Protein AF-A0A0X8JU24-F1 (afdb_monomer_lite)

Structure (mmCIF, N/CA/C/O backbone):
data_AF-A0A0X8JU24-F1
#
_entry.id   AF-A0A0X8JU24-F1
#
loop_
_atom_site.group_PDB
_atom_site.id
_atom_site.type_symbol
_atom_site.label_atom_id
_atom_site.label_alt_id
_atom_site.label_comp_id
_atom_site.label_asym_id
_atom_site.label_entity_id
_atom_site.label_seq_id
_atom_site.pdbx_PDB_ins_code
_atom_site.Cartn_x
_atom_site.Cartn_y
_atom_site.Cartn_z
_atom_site.occupancy
_atom_site.B_iso_or_equiv
_atom_site.auth_seq_id
_atom_site.auth_comp_id
_atom_site.auth_asym_id
_atom_site.auth_atom_id
_atom_site.pdbx_PDB_model_num
ATOM 1 N N . MET A 1 1 ? -9.002 7.534 8.864 1.00 83.44 1 MET A N 1
ATOM 2 C CA . MET A 1 1 ? -7.880 6.566 8.966 1.00 83.44 1 MET A CA 1
ATOM 3 C C . MET A 1 1 ? -6.559 7.128 8.459 1.00 83.44 1 MET A C 1
ATOM 5 O O . MET A 1 1 ? -5.600 7.058 9.207 1.00 83.44 1 MET A O 1
ATOM 9 N N . PHE A 1 2 ? -6.453 7.622 7.217 1.00 87.06 2 PHE A N 1
ATOM 10 C CA . PHE A 1 2 ? -5.163 8.117 6.699 1.00 87.06 2 PHE A CA 1
ATOM 11 C C . PHE A 1 2 ? -4.600 9.229 7.591 1.00 87.06 2 PHE A C 1
ATOM 13 O O . PHE A 1 2 ? -3.431 9.163 7.947 1.00 87.06 2 PHE A O 1
ATOM 20 N N . ASP A 1 3 ? -5.455 10.146 8.054 1.00 86.06 3 ASP A N 1
ATOM 21 C CA . ASP A 1 3 ? -5.073 11.159 9.044 1.00 86.06 3 ASP A CA 1
ATOM 22 C C . ASP A 1 3 ? -4.687 10.542 10.390 1.00 86.06 3 ASP A C 1
ATOM 24 O O . ASP A 1 3 ? -3.698 10.946 10.976 1.00 86.06 3 ASP A O 1
ATOM 28 N N . PHE A 1 4 ? -5.399 9.515 10.869 1.00 84.50 4 PHE A N 1
ATOM 29 C CA . PHE A 1 4 ? -5.032 8.812 12.105 1.00 84.50 4 PHE A CA 1
ATOM 30 C C . PHE A 1 4 ? -3.637 8.193 12.010 1.00 84.50 4 PHE A C 1
ATOM 32 O O . PHE A 1 4 ? -2.816 8.415 12.891 1.00 84.50 4 PHE A O 1
ATOM 39 N N . ILE A 1 5 ? -3.343 7.472 10.925 1.00 83.19 5 ILE A N 1
ATOM 40 C CA . ILE A 1 5 ? -2.007 6.920 10.680 1.00 83.19 5 ILE A CA 1
ATOM 41 C C . ILE A 1 5 ? -0.995 8.068 10.619 1.00 83.19 5 ILE A C 1
ATOM 43 O O . ILE A 1 5 ? 0.000 8.029 11.329 1.00 83.19 5 ILE A O 1
ATOM 47 N N . ASN A 1 6 ? -1.276 9.113 9.834 1.00 82.62 6 ASN A N 1
ATOM 48 C CA . ASN A 1 6 ? -0.361 10.237 9.652 1.00 82.62 6 ASN A CA 1
ATOM 49 C C . ASN A 1 6 ? -0.160 11.094 10.906 1.00 82.62 6 ASN A C 1
ATOM 51 O O . ASN A 1 6 ? 0.848 11.768 11.003 1.00 82.62 6 ASN A O 1
ATOM 55 N N . ASN A 1 7 ? -1.098 11.100 11.848 1.00 82.19 7 ASN A N 1
ATOM 56 C CA . ASN A 1 7 ? -0.979 11.838 13.105 1.00 82.19 7 ASN A CA 1
ATOM 57 C C . ASN A 1 7 ? -0.287 11.006 14.192 1.00 82.19 7 ASN A C 1
ATOM 59 O O . ASN A 1 7 ? 0.266 11.572 15.129 1.00 82.19 7 ASN A O 1
ATOM 63 N N . ASN A 1 8 ? -0.330 9.673 14.083 1.00 78.19 8 ASN A N 1
ATOM 64 C CA . ASN A 1 8 ? 0.363 8.763 15.001 1.00 78.19 8 ASN A CA 1
ATOM 65 C C . ASN A 1 8 ? 1.863 8.639 14.698 1.00 78.19 8 ASN A C 1
ATOM 67 O O . ASN A 1 8 ? 2.609 8.128 15.531 1.00 78.19 8 ASN A O 1
ATOM 71 N N . PHE A 1 9 ? 2.310 9.110 13.535 1.00 71.56 9 PHE A N 1
ATOM 72 C CA . PHE A 1 9 ? 3.724 9.244 13.215 1.00 71.56 9 PHE A CA 1
ATOM 73 C C . PHE A 1 9 ? 4.034 10.697 12.890 1.00 71.56 9 PHE A C 1
ATOM 75 O O . PHE A 1 9 ? 3.286 11.335 12.160 1.00 71.56 9 PHE A O 1
ATOM 82 N N . ASP A 1 10 ? 5.162 11.225 13.360 1.00 64.88 10 ASP A N 1
ATOM 83 C CA . ASP A 1 10 ? 5.631 12.512 12.847 1.00 64.88 10 ASP A CA 1
ATOM 84 C C . ASP A 1 10 ? 5.804 12.406 11.319 1.00 64.88 10 ASP A C 1
ATOM 86 O O . ASP A 1 10 ? 6.216 11.349 10.828 1.00 64.88 10 ASP A O 1
ATOM 90 N N . ASN A 1 11 ? 5.578 13.503 10.572 1.00 64.38 11 ASN A N 1
ATOM 91 C CA . ASN A 1 11 ? 5.681 13.614 9.091 1.00 64.38 11 ASN A CA 1
ATOM 92 C C . ASN A 1 11 ? 6.997 13.066 8.473 1.00 64.38 11 ASN A C 1
ATOM 94 O O . ASN A 1 11 ? 7.191 13.061 7.261 1.00 64.38 11 ASN A O 1
ATOM 98 N N . SER A 1 12 ? 7.931 12.640 9.317 1.00 67.75 12 SER A N 1
ATOM 99 C CA . SER A 1 12 ? 9.113 11.841 9.017 1.00 67.75 12 SER A CA 1
ATOM 100 C C . SER A 1 12 ? 8.788 10.463 8.398 1.00 67.75 12 SER A C 1
ATOM 102 O O . SER A 1 12 ? 9.488 10.006 7.495 1.00 67.75 12 SER A O 1
ATOM 104 N N . PHE A 1 13 ? 7.705 9.805 8.831 1.00 74.31 13 PHE A N 1
ATOM 105 C CA . PHE A 1 13 ? 7.367 8.438 8.414 1.00 74.31 13 PHE A CA 1
ATOM 106 C C . PHE A 1 13 ? 6.370 8.383 7.258 1.00 74.31 13 PHE A C 1
ATOM 108 O O . PHE A 1 13 ? 6.486 7.523 6.378 1.00 74.31 13 PHE A O 1
ATOM 115 N N . SER A 1 14 ? 5.381 9.275 7.273 1.00 83.00 14 SER A N 1
ATOM 116 C CA . SER A 1 14 ? 4.261 9.247 6.344 1.00 83.00 14 SER A CA 1
ATOM 117 C C . SER A 1 14 ? 3.906 10.622 5.797 1.00 83.00 14 SER A C 1
ATOM 119 O O . SER A 1 14 ? 4.138 11.641 6.441 1.00 83.00 14 SER A O 1
ATOM 121 N N . GLU A 1 15 ? 3.324 10.634 4.602 1.00 88.19 15 GLU A N 1
ATOM 122 C CA . GLU A 1 15 ? 2.888 11.849 3.920 1.00 88.19 15 GLU A CA 1
ATOM 123 C C . GLU A 1 15 ? 1.604 11.581 3.123 1.00 88.19 15 GLU A C 1
ATOM 125 O O . GLU A 1 15 ? 1.569 10.693 2.262 1.00 88.19 15 GLU A O 1
ATOM 130 N N . ILE A 1 16 ? 0.544 12.354 3.386 1.00 89.06 16 ILE A N 1
ATOM 131 C CA . ILE A 1 16 ? -0.688 12.323 2.584 1.00 89.06 16 ILE A CA 1
ATOM 132 C C . ILE A 1 16 ? -0.446 13.079 1.280 1.00 89.06 16 ILE A C 1
ATOM 134 O O . ILE A 1 16 ? -0.212 14.287 1.272 1.00 89.06 16 ILE A O 1
ATOM 138 N N . ILE A 1 17 ? -0.569 12.373 0.161 1.00 91.75 17 ILE A N 1
ATOM 139 C CA . ILE A 1 17 ? -0.368 12.947 -1.164 1.00 91.75 17 ILE A CA 1
ATOM 140 C C . ILE A 1 17 ? -1.696 13.484 -1.693 1.00 91.75 17 ILE A C 1
ATOM 142 O O . ILE A 1 17 ? -2.658 12.733 -1.856 1.00 91.75 17 ILE A O 1
ATOM 146 N N . LYS A 1 18 ? -1.722 14.782 -2.012 1.00 87.25 18 LYS A N 1
ATOM 147 C CA . LYS A 1 18 ? -2.926 15.473 -2.503 1.00 87.25 18 LYS A CA 1
ATOM 148 C C . LYS A 1 18 ? -2.992 15.612 -4.022 1.00 87.25 18 LYS A C 1
ATOM 150 O O . LYS A 1 18 ? -4.075 15.519 -4.584 1.00 87.25 18 LYS A O 1
ATOM 155 N N . GLU A 1 19 ? -1.853 15.817 -4.680 1.00 80.94 19 GLU A N 1
ATOM 156 C CA . GLU A 1 19 ? -1.826 16.162 -6.109 1.00 80.94 19 GLU A CA 1
ATOM 157 C C . GLU A 1 19 ? -0.733 15.401 -6.864 1.00 80.94 19 GLU A C 1
ATOM 159 O O . GLU A 1 19 ? -1.028 14.528 -7.678 1.00 80.94 19 GLU A O 1
ATOM 164 N N . GLU A 1 20 ? 0.541 15.686 -6.582 1.00 86.69 20 GLU A N 1
ATOM 165 C CA . GLU A 1 20 ? 1.659 15.074 -7.297 1.00 86.69 20 GLU A CA 1
ATOM 166 C C . GLU A 1 20 ? 2.491 14.157 -6.404 1.00 86.69 20 GLU A C 1
ATOM 168 O O . GLU A 1 20 ? 2.962 14.553 -5.341 1.00 86.69 20 GLU A O 1
ATOM 173 N N . LEU A 1 21 ? 2.746 12.938 -6.885 1.00 90.12 21 LEU A N 1
ATOM 174 C CA . LEU A 1 21 ? 3.642 11.988 -6.236 1.00 90.12 21 LEU A CA 1
ATOM 175 C C . LEU A 1 21 ? 4.816 11.653 -7.145 1.00 90.12 21 LEU A C 1
ATOM 177 O O . LEU A 1 21 ? 4.645 11.214 -8.285 1.00 90.12 21 LEU A O 1
ATOM 181 N N . TYR A 1 22 ? 6.017 11.788 -6.591 1.00 87.38 22 TYR A N 1
ATOM 182 C CA . TYR A 1 22 ? 7.243 11.303 -7.201 1.00 87.38 22 TYR A CA 1
ATOM 183 C C . TYR A 1 22 ? 7.968 10.328 -6.271 1.00 87.38 22 TYR A C 1
ATOM 185 O O . TYR A 1 22 ? 8.091 10.547 -5.062 1.00 87.38 22 TYR A O 1
ATOM 193 N N . LEU A 1 23 ? 8.464 9.252 -6.870 1.00 84.06 23 LEU A N 1
ATOM 194 C CA . LEU A 1 23 ? 9.330 8.259 -6.248 1.00 84.06 23 LEU A CA 1
ATOM 195 C C . LEU A 1 23 ? 10.736 8.469 -6.793 1.00 84.06 23 LEU A C 1
ATOM 197 O O . LEU A 1 23 ? 10.912 8.557 -8.009 1.00 84.06 23 LEU A O 1
ATOM 201 N N . GLU A 1 24 ? 11.726 8.560 -5.916 1.00 77.50 24 GLU A N 1
ATOM 202 C CA . GLU A 1 24 ? 13.112 8.835 -6.295 1.00 77.50 24 GLU A CA 1
ATOM 203 C C . GLU A 1 24 ? 14.046 7.773 -5.707 1.00 77.50 24 GLU A C 1
ATOM 205 O O . GLU A 1 24 ? 13.828 7.294 -4.593 1.00 77.50 24 GLU A O 1
ATOM 210 N N . GLU A 1 25 ? 15.088 7.394 -6.452 1.00 69.00 25 GLU A N 1
ATOM 211 C CA . GLU A 1 25 ? 16.185 6.581 -5.908 1.00 69.00 25 GLU A CA 1
ATOM 212 C C . GLU A 1 25 ? 17.108 7.468 -5.055 1.00 69.00 25 GLU A C 1
ATOM 214 O O . GLU A 1 25 ? 17.568 8.524 -5.507 1.00 69.00 25 GLU A O 1
ATOM 219 N N . LYS A 1 26 ? 17.465 7.026 -3.838 1.00 59.34 26 LYS A N 1
ATOM 220 C CA . LYS A 1 26 ? 18.547 7.674 -3.079 1.00 59.34 26 LYS A CA 1
ATOM 221 C C . LYS A 1 26 ? 19.878 7.440 -3.804 1.00 59.34 26 LYS A C 1
ATOM 223 O O . LYS A 1 26 ? 20.324 6.307 -3.981 1.00 59.34 26 LYS A O 1
ATOM 228 N N . LYS A 1 27 ? 20.516 8.533 -4.242 1.00 55.59 27 LYS A N 1
ATOM 229 C CA . LYS A 1 27 ? 21.770 8.518 -5.014 1.00 55.59 27 LYS A CA 1
ATOM 230 C C . LYS A 1 27 ? 22.863 7.729 -4.291 1.00 55.59 27 LYS A C 1
ATOM 232 O O . LYS A 1 27 ? 23.277 8.106 -3.199 1.00 55.59 27 LYS A O 1
ATOM 237 N N . ASN A 1 28 ? 23.434 6.733 -4.963 1.00 45.78 28 ASN A N 1
ATOM 238 C CA . ASN A 1 28 ? 24.740 6.198 -4.594 1.00 45.78 28 ASN A CA 1
ATOM 239 C C . ASN A 1 28 ? 25.801 6.927 -5.431 1.00 45.78 28 ASN A C 1
ATOM 241 O O . ASN A 1 28 ? 25.933 6.690 -6.631 1.00 45.78 28 ASN A O 1
ATOM 245 N N . THR A 1 29 ? 26.547 7.844 -4.812 1.00 47.94 29 THR A N 1
ATOM 246 C CA . THR A 1 29 ? 27.520 8.748 -5.465 1.00 47.94 29 THR A CA 1
ATOM 247 C C . THR A 1 29 ? 28.689 8.042 -6.169 1.00 47.94 29 THR A C 1
ATOM 249 O O . THR A 1 29 ? 29.490 8.701 -6.826 1.00 47.94 29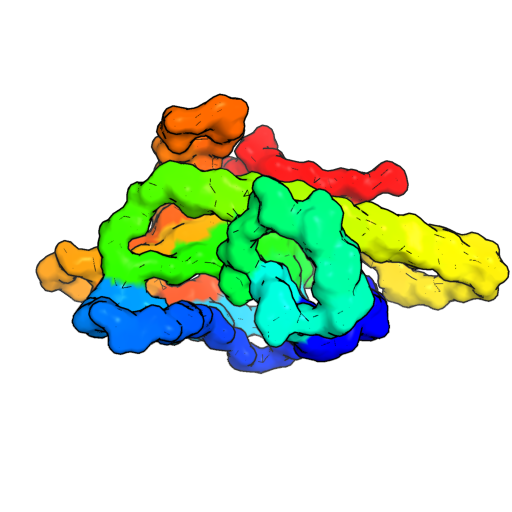 THR A O 1
ATOM 252 N N . ARG A 1 30 ? 28.803 6.710 -6.068 1.00 42.22 30 ARG A N 1
ATOM 253 C CA . ARG A 1 30 ? 29.971 5.928 -6.513 1.00 42.22 30 ARG A CA 1
ATOM 254 C C . ARG A 1 30 ? 29.835 5.204 -7.859 1.00 42.22 30 ARG A C 1
ATOM 256 O O . ARG A 1 30 ? 30.818 4.632 -8.316 1.00 42.22 30 ARG A O 1
ATOM 263 N N . THR A 1 31 ? 28.679 5.211 -8.524 1.00 46.03 31 THR A N 1
ATOM 264 C CA . THR A 1 31 ? 28.477 4.428 -9.765 1.00 46.03 31 THR A CA 1
ATOM 265 C C . THR A 1 31 ? 27.909 5.261 -10.908 1.00 46.03 31 THR A C 1
ATOM 267 O O . THR A 1 31 ? 26.980 6.038 -10.712 1.00 46.03 31 THR A O 1
ATOM 270 N N . LYS A 1 32 ? 28.459 5.081 -12.122 1.00 46.78 32 LYS A N 1
ATOM 271 C CA . LYS A 1 32 ? 28.022 5.779 -13.344 1.00 46.78 32 LYS A CA 1
ATOM 272 C C . LYS A 1 32 ? 26.506 5.610 -13.557 1.00 46.78 32 LYS A C 1
ATOM 274 O O . LYS A 1 32 ? 25.999 4.493 -13.669 1.00 46.78 32 LYS A O 1
ATOM 279 N N . ASN A 1 33 ? 25.818 6.752 -13.621 1.00 51.66 33 ASN A N 1
ATOM 280 C CA . ASN A 1 33 ? 24.369 6.939 -13.750 1.00 51.66 33 ASN A CA 1
ATOM 281 C C . ASN A 1 33 ? 23.732 6.106 -14.873 1.00 51.66 33 ASN A C 1
ATOM 283 O O . ASN A 1 33 ? 23.744 6.509 -16.034 1.00 51.66 33 ASN A O 1
ATOM 287 N N . THR A 1 34 ? 23.112 4.977 -14.529 1.00 50.72 34 THR A N 1
ATOM 288 C CA . THR A 1 34 ? 22.369 4.142 -15.496 1.00 50.72 34 THR A CA 1
ATOM 289 C C . THR A 1 34 ? 20.966 3.733 -15.015 1.00 50.72 34 THR A C 1
ATOM 291 O O . THR A 1 34 ? 20.331 2.899 -15.657 1.00 50.72 34 THR A O 1
ATOM 294 N N . GLY A 1 35 ? 20.469 4.318 -13.914 1.00 53.69 35 GLY A N 1
ATOM 295 C CA . GLY A 1 35 ? 19.199 3.960 -13.259 1.00 53.69 35 GLY A CA 1
ATOM 296 C C . GLY A 1 35 ? 18.025 4.916 -13.460 1.00 53.69 35 GLY A C 1
ATOM 297 O O . GLY A 1 35 ? 18.160 5.976 -14.069 1.00 53.69 35 GLY A O 1
ATOM 298 N N . LEU A 1 36 ? 16.860 4.494 -12.963 1.00 61.56 36 LEU A N 1
ATOM 299 C CA . LEU A 1 36 ? 15.638 5.290 -12.880 1.00 61.56 36 LEU A CA 1
ATOM 300 C C . LEU A 1 36 ? 15.762 6.278 -11.720 1.00 61.56 36 LEU A C 1
ATOM 302 O O . LEU A 1 36 ? 15.675 5.879 -10.569 1.00 61.56 36 LEU A O 1
ATOM 306 N N . HIS A 1 37 ? 15.943 7.566 -12.008 1.00 68.00 37 HIS A N 1
ATOM 307 C CA . HIS A 1 37 ? 16.125 8.571 -10.954 1.00 68.00 37 HIS A CA 1
ATOM 308 C C . HIS A 1 37 ? 14.814 9.013 -10.325 1.00 68.00 37 HIS A C 1
ATOM 310 O O . HIS A 1 37 ? 14.778 9.273 -9.128 1.00 68.00 37 HIS A O 1
ATOM 316 N N . LYS A 1 38 ? 13.759 9.156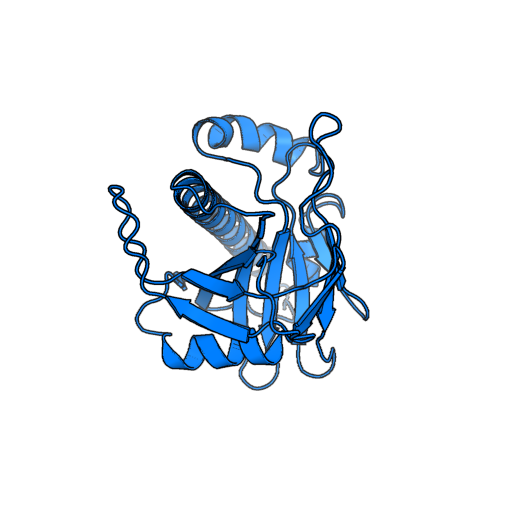 -11.135 1.00 76.00 38 LYS A N 1
ATOM 317 C CA . LYS A 1 38 ? 12.490 9.742 -10.692 1.00 76.00 38 LYS A CA 1
ATOM 318 C C . LYS A 1 38 ? 11.306 9.167 -11.458 1.00 76.00 38 LYS A C 1
ATOM 320 O O . LYS A 1 38 ? 11.244 9.269 -12.681 1.00 76.00 38 LYS A O 1
ATOM 325 N N . VAL A 1 39 ? 10.332 8.614 -10.748 1.00 78.56 39 VAL A N 1
ATOM 326 C CA . VAL A 1 39 ? 9.086 8.095 -11.322 1.00 78.56 39 VAL A CA 1
ATOM 327 C C . VAL A 1 39 ? 7.912 8.903 -10.784 1.00 78.56 39 VAL A C 1
ATOM 329 O O . VAL A 1 39 ? 7.723 8.986 -9.576 1.00 78.56 39 VAL A O 1
ATOM 332 N N . LYS A 1 40 ? 7.118 9.499 -11.674 1.00 85.88 40 LYS A N 1
ATOM 333 C CA . LYS A 1 40 ? 5.847 10.147 -11.338 1.00 85.88 40 LYS A CA 1
ATOM 334 C C . LYS A 1 40 ? 4.763 9.084 -11.176 1.00 85.88 40 LYS A C 1
ATOM 336 O O . LYS A 1 40 ? 4.596 8.228 -12.042 1.00 85.88 40 LYS A O 1
ATOM 341 N N . VAL A 1 41 ? 4.000 9.146 -10.098 1.00 87.94 41 VAL A N 1
ATOM 342 C CA . VAL A 1 41 ? 2.814 8.310 -9.902 1.00 87.94 41 VAL A CA 1
ATOM 343 C C . VAL A 1 41 ? 1.598 9.151 -10.254 1.00 87.94 41 VAL A C 1
ATOM 345 O O . VAL A 1 41 ? 1.311 10.149 -9.602 1.00 87.94 41 VAL A O 1
ATOM 348 N N . LEU A 1 42 ? 0.910 8.763 -11.320 1.00 89.19 42 LEU A N 1
ATOM 349 C CA . LEU A 1 42 ? -0.312 9.394 -11.792 1.00 89.19 42 LEU A CA 1
ATOM 350 C C . LEU A 1 42 ? -1.507 8.717 -11.120 1.00 89.19 42 LEU A C 1
ATOM 352 O O . LEU A 1 42 ? -1.701 7.504 -11.252 1.00 89.19 42 LEU A O 1
ATOM 356 N N . PHE A 1 43 ? -2.318 9.503 -10.424 1.00 92.50 43 PHE A N 1
ATOM 357 C CA . PHE A 1 43 ? -3.569 9.060 -9.823 1.00 92.50 43 PHE A CA 1
ATOM 358 C C . PHE A 1 43 ? -4.590 10.198 -9.846 1.00 92.50 43 PHE A C 1
ATOM 360 O O . PHE A 1 43 ? -4.228 11.361 -9.990 1.00 92.50 43 PHE A O 1
ATOM 367 N N . ASN A 1 44 ? -5.870 9.843 -9.748 1.00 92.75 44 ASN A N 1
ATOM 368 C CA . ASN A 1 44 ? -6.949 10.809 -9.588 1.00 92.75 44 ASN A CA 1
ATOM 369 C C . ASN A 1 44 ? -7.319 10.870 -8.090 1.00 92.75 44 ASN A C 1
ATOM 371 O O . ASN A 1 44 ? -7.750 9.832 -7.572 1.00 92.75 44 ASN A O 1
ATOM 375 N N . PRO A 1 45 ? -7.168 12.023 -7.408 1.00 92.12 45 PRO A N 1
ATOM 376 C CA . PRO A 1 45 ? -7.495 12.159 -5.986 1.00 92.12 45 PRO A CA 1
ATOM 377 C C . PRO A 1 45 ? -8.986 11.925 -5.682 1.00 92.12 45 PRO A C 1
ATOM 379 O O . PRO A 1 45 ? -9.316 11.442 -4.604 1.00 92.12 45 PRO A O 1
ATOM 382 N N . ASP A 1 46 ? -9.881 12.126 -6.655 1.00 93.69 46 ASP A N 1
ATOM 383 C CA . ASP A 1 46 ? -11.316 11.825 -6.528 1.00 93.69 46 ASP A CA 1
ATOM 384 C C . ASP A 1 46 ? -11.607 10.316 -6.531 1.00 93.69 46 ASP A C 1
ATOM 386 O O . ASP A 1 46 ? -12.697 9.871 -6.174 1.00 93.69 46 ASP A O 1
ATOM 390 N N . LYS A 1 47 ? -10.647 9.497 -6.977 1.00 94.56 47 LYS A N 1
ATOM 391 C CA . LYS A 1 47 ? -10.771 8.031 -7.029 1.00 94.56 47 LYS A CA 1
ATOM 392 C C . LYS A 1 47 ? -9.908 7.322 -5.987 1.00 94.56 47 LYS A C 1
ATOM 394 O O . LYS A 1 47 ? -10.190 6.163 -5.661 1.00 94.56 47 LYS A O 1
ATOM 399 N N . TYR A 1 48 ? -8.852 7.975 -5.507 1.00 95.31 48 TYR A N 1
ATOM 400 C CA . TYR A 1 48 ? -7.825 7.364 -4.672 1.00 95.31 48 TYR A CA 1
ATOM 401 C C . TYR A 1 48 ? -7.348 8.311 -3.577 1.00 95.31 48 TYR A C 1
ATOM 403 O O . TYR A 1 48 ? -6.968 9.441 -3.860 1.00 95.31 48 TYR A O 1
ATOM 411 N N . GLN A 1 49 ? -7.245 7.793 -2.355 1.00 94.50 49 GLN A N 1
ATOM 412 C CA . GLN A 1 49 ? -6.434 8.409 -1.306 1.00 94.50 49 GLN A CA 1
ATOM 413 C C . GLN A 1 49 ? -5.085 7.698 -1.244 1.00 94.50 49 GLN A C 1
ATOM 415 O O . GLN A 1 49 ? -5.025 6.466 -1.309 1.00 94.50 49 GLN A O 1
ATOM 420 N N . VAL A 1 50 ? -4.003 8.469 -1.133 1.00 94.69 50 VAL A N 1
ATOM 421 C CA . VAL A 1 50 ? -2.631 7.952 -1.175 1.00 94.69 50 VAL A CA 1
ATOM 422 C C . VAL A 1 50 ? -1.835 8.497 0.006 1.00 94.69 50 VAL A C 1
ATOM 424 O O . VAL A 1 50 ? -1.725 9.706 0.190 1.00 94.69 50 VAL A O 1
ATOM 427 N N . LEU A 1 51 ? -1.266 7.586 0.789 1.00 92.94 51 LEU A N 1
ATOM 428 C CA . LEU A 1 51 ? -0.345 7.856 1.880 1.00 92.94 51 LEU A CA 1
ATOM 429 C C . LEU A 1 51 ? 0.987 7.218 1.505 1.00 92.94 51 LEU A C 1
ATOM 431 O O . LEU A 1 51 ? 1.086 6.002 1.327 1.00 92.94 51 LEU A O 1
ATOM 435 N N . LYS A 1 52 ? 2.015 8.040 1.342 1.00 90.19 52 LYS A N 1
ATOM 436 C CA . LYS A 1 52 ? 3.377 7.559 1.146 1.00 90.19 52 LYS A CA 1
ATOM 437 C C . LYS A 1 52 ? 3.966 7.241 2.513 1.00 90.19 52 LYS A C 1
ATOM 439 O O . LYS A 1 52 ? 3.871 8.064 3.410 1.00 90.19 52 LYS A O 1
ATOM 444 N N . LEU A 1 53 ? 4.573 6.069 2.654 1.00 86.12 53 LEU A N 1
ATOM 445 C CA . LEU A 1 53 ? 5.291 5.632 3.849 1.00 86.12 53 LEU A CA 1
ATOM 446 C C . LEU A 1 53 ? 6.775 5.434 3.508 1.00 86.12 53 LEU A C 1
ATOM 448 O O . LEU A 1 53 ? 7.115 4.987 2.404 1.00 86.12 53 LEU A O 1
ATOM 452 N N . THR A 1 54 ? 7.665 5.720 4.458 1.00 78.19 54 THR A N 1
ATOM 453 C CA . THR A 1 54 ? 9.094 5.401 4.355 1.00 78.19 54 THR A CA 1
ATOM 454 C C . THR A 1 54 ? 9.563 4.596 5.562 1.00 78.19 54 THR A C 1
ATOM 456 O O . THR A 1 54 ? 9.369 4.982 6.708 1.00 78.19 54 THR A O 1
ATOM 459 N N . LEU A 1 55 ? 10.210 3.458 5.296 1.00 72.94 55 LEU A N 1
ATOM 460 C CA . LEU A 1 55 ? 10.852 2.625 6.322 1.00 72.94 55 LEU A CA 1
ATOM 461 C C . LEU A 1 55 ? 12.362 2.902 6.412 1.00 72.94 55 LEU A C 1
ATOM 463 O O . LEU A 1 55 ? 13.118 2.107 6.975 1.00 72.94 55 LEU A O 1
ATOM 467 N N . ASP A 1 56 ? 12.835 3.989 5.800 1.00 70.50 56 ASP A N 1
ATOM 468 C CA . ASP A 1 56 ? 14.240 4.365 5.865 1.00 70.50 56 ASP A CA 1
ATOM 469 C C . ASP A 1 56 ? 14.557 4.951 7.240 1.00 70.50 56 ASP A C 1
ATOM 471 O O . ASP A 1 56 ? 14.079 6.024 7.598 1.00 70.50 56 ASP A O 1
ATOM 475 N N . ILE A 1 57 ? 15.429 4.275 7.988 1.00 64.19 57 ILE A N 1
ATOM 476 C CA . ILE A 1 57 ? 15.850 4.693 9.327 1.00 64.19 57 ILE A CA 1
ATOM 477 C C . ILE A 1 57 ? 16.407 6.119 9.376 1.00 64.19 57 ILE A C 1
ATOM 479 O O . ILE A 1 57 ? 16.351 6.755 10.420 1.00 64.19 57 ILE A O 1
ATOM 483 N N . ASN A 1 58 ? 16.947 6.641 8.275 1.00 63.97 58 ASN A N 1
ATOM 484 C CA . ASN A 1 58 ? 17.440 8.018 8.231 1.00 63.97 58 ASN A CA 1
ATOM 485 C C . ASN A 1 58 ? 16.303 9.042 8.187 1.00 63.97 58 ASN A C 1
ATOM 487 O O . ASN A 1 58 ? 16.508 10.191 8.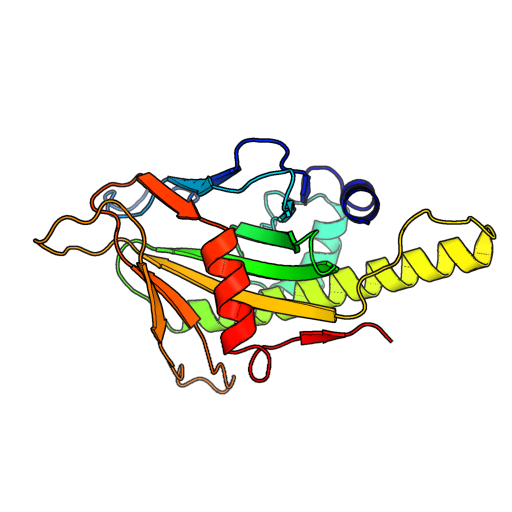565 1.00 63.97 58 ASN A O 1
ATOM 491 N N . ASN A 1 59 ? 15.130 8.618 7.725 1.00 63.28 59 ASN A N 1
ATOM 492 C CA . ASN A 1 59 ? 13.976 9.469 7.509 1.00 63.28 59 ASN A CA 1
ATOM 493 C C . ASN A 1 59 ? 12.925 9.347 8.617 1.00 63.28 59 ASN A C 1
ATOM 495 O O . ASN A 1 59 ? 12.054 10.194 8.649 1.00 63.28 59 ASN A O 1
ATOM 499 N N . VAL A 1 60 ? 12.998 8.360 9.517 1.00 65.00 60 VAL A N 1
ATOM 500 C CA . VAL A 1 60 ? 12.016 8.202 10.607 1.00 65.00 60 VAL A CA 1
ATOM 501 C C . VAL A 1 60 ? 12.446 8.868 11.921 1.00 65.00 60 VAL A C 1
ATOM 503 O O . VAL A 1 60 ? 13.635 9.133 12.143 1.00 65.00 60 VAL A O 1
ATOM 506 N N . ASP A 1 61 ? 11.485 9.137 12.804 1.00 65.50 61 ASP A N 1
ATOM 507 C CA . ASP A 1 61 ? 11.704 9.745 14.122 1.00 65.50 61 ASP A CA 1
ATOM 508 C C . ASP A 1 61 ? 12.523 8.864 15.097 1.00 65.50 61 ASP A C 1
ATOM 510 O O . ASP A 1 61 ? 12.798 7.689 14.846 1.00 65.50 61 ASP A O 1
ATOM 514 N N . GLU A 1 62 ? 12.959 9.456 16.216 1.00 65.38 62 GLU A N 1
ATOM 515 C CA . GLU A 1 62 ? 13.756 8.807 17.276 1.00 65.38 62 GLU A CA 1
ATOM 516 C C . GLU A 1 62 ? 13.038 7.626 17.953 1.00 65.38 62 GLU A C 1
ATOM 518 O O . GLU A 1 62 ? 13.684 6.640 18.305 1.00 65.38 62 GLU A O 1
ATOM 523 N N . ASN A 1 63 ? 11.717 7.682 18.122 1.00 64.81 63 ASN A N 1
ATOM 524 C CA . ASN A 1 63 ? 10.955 6.633 18.800 1.00 64.81 63 ASN A CA 1
ATOM 525 C C . ASN A 1 63 ? 10.822 5.398 17.909 1.00 64.81 63 ASN A C 1
ATOM 527 O O . ASN A 1 63 ? 11.127 4.282 18.339 1.00 64.81 63 ASN A O 1
ATOM 531 N N . LEU A 1 64 ? 10.484 5.593 16.634 1.00 66.38 64 LEU A N 1
ATOM 532 C CA . LEU A 1 64 ? 10.508 4.526 15.649 1.00 66.38 64 LEU A CA 1
ATOM 533 C C . LEU A 1 64 ? 11.944 4.017 15.458 1.00 66.38 64 LEU A C 1
ATOM 535 O O . LEU A 1 64 ? 12.165 2.808 15.482 1.00 66.38 64 LEU A O 1
ATOM 539 N N . LYS A 1 65 ? 12.955 4.900 15.418 1.00 65.62 65 LYS A N 1
ATOM 540 C CA . LYS A 1 65 ? 14.386 4.525 15.455 1.00 65.62 65 LYS A CA 1
ATOM 541 C C . LYS A 1 65 ? 14.785 3.699 16.672 1.00 65.62 65 LYS A C 1
ATOM 543 O O . LYS A 1 65 ? 15.778 2.992 16.555 1.00 65.62 65 LYS A O 1
ATOM 548 N N . ARG A 1 66 ? 14.088 3.766 17.809 1.00 65.00 66 ARG A N 1
ATOM 549 C CA . ARG A 1 66 ? 14.360 2.935 19.002 1.00 65.00 66 ARG A CA 1
ATOM 550 C C . ARG A 1 66 ? 13.702 1.561 18.925 1.00 65.00 66 ARG A C 1
ATOM 552 O O . ARG A 1 66 ? 14.279 0.592 19.413 1.00 65.00 66 ARG A O 1
ATOM 559 N N . LEU A 1 67 ? 12.558 1.456 18.251 1.00 63.91 67 LEU A N 1
ATOM 560 C CA . LEU A 1 67 ? 11.918 0.176 17.930 1.00 63.91 67 LEU A CA 1
ATOM 561 C C . LEU A 1 67 ? 12.665 -0.555 16.804 1.00 63.91 67 LEU A C 1
ATOM 563 O O . LEU A 1 67 ? 12.836 -1.774 16.842 1.00 63.91 67 LEU A O 1
ATOM 567 N N . LEU A 1 68 ? 13.184 0.196 15.829 1.00 61.97 68 LEU A N 1
ATOM 568 C CA . LEU A 1 68 ? 13.879 -0.340 14.663 1.00 61.97 68 LEU A CA 1
ATOM 569 C C . LEU A 1 68 ? 15.079 -1.245 14.996 1.00 61.97 68 LEU A C 1
ATOM 571 O O . LEU A 1 68 ? 15.254 -2.200 14.266 1.00 61.97 68 LEU A O 1
ATOM 575 N N . PRO A 1 69 ? 15.909 -1.045 16.038 1.00 57.56 69 PRO A N 1
ATOM 576 C CA . PRO A 1 69 ? 16.960 -1.967 16.465 1.00 57.56 69 PRO A CA 1
ATOM 577 C C . PRO A 1 69 ? 16.493 -3.386 16.792 1.00 57.56 69 PRO A C 1
ATOM 579 O O . PRO A 1 69 ? 17.202 -4.333 16.454 1.00 57.56 69 PRO A O 1
ATOM 582 N N . PHE A 1 70 ? 15.303 -3.548 17.377 1.00 59.12 70 PHE A N 1
ATOM 583 C CA . PHE A 1 70 ? 14.695 -4.870 17.587 1.00 59.12 70 PHE A CA 1
ATOM 584 C C . PHE A 1 70 ? 14.306 -5.522 16.258 1.00 59.12 70 PHE A C 1
ATOM 586 O O . PHE A 1 70 ? 14.331 -6.741 16.118 1.00 59.12 70 PHE A O 1
ATOM 593 N N . LEU A 1 71 ? 14.043 -4.690 15.255 1.00 56.28 71 LEU A N 1
ATOM 594 C CA . LEU A 1 71 ? 13.647 -5.086 13.915 1.00 56.28 71 LEU A CA 1
ATOM 595 C C . LEU A 1 71 ? 14.841 -5.081 12.917 1.00 56.28 71 LEU A C 1
ATOM 597 O O . LEU A 1 71 ? 14.760 -5.655 11.835 1.00 56.28 71 LEU A O 1
ATOM 601 N N . LYS A 1 72 ? 15.999 -4.494 13.277 1.00 51.62 72 LYS A N 1
ATOM 602 C CA . LYS A 1 72 ? 17.174 -4.216 12.413 1.00 51.62 72 LYS A CA 1
ATOM 603 C C . LYS A 1 72 ? 17.828 -5.481 11.883 1.00 51.62 72 LYS A C 1
ATOM 605 O O . LYS A 1 72 ? 18.463 -5.432 10.835 1.00 51.62 72 LYS A O 1
ATOM 610 N N . LYS A 1 73 ? 17.712 -6.599 12.609 1.00 51.78 73 LYS A N 1
ATOM 611 C CA . LYS A 1 73 ? 18.204 -7.902 12.136 1.00 51.78 73 LYS A CA 1
ATOM 612 C C . LYS A 1 73 ? 17.422 -8.405 10.921 1.00 51.78 73 LYS A C 1
ATOM 614 O O . LYS A 1 73 ? 17.972 -9.187 10.152 1.00 51.78 73 LYS A O 1
ATOM 619 N N . GLU A 1 74 ? 16.189 -7.936 10.726 1.00 48.91 74 GLU A N 1
ATOM 620 C CA . GLU A 1 74 ? 15.331 -8.348 9.616 1.00 48.91 74 GLU A CA 1
ATOM 621 C C . GLU A 1 74 ? 15.131 -7.249 8.565 1.00 48.91 74 GLU A C 1
ATOM 623 O O . GLU A 1 74 ? 14.909 -7.580 7.405 1.00 48.91 74 GLU A O 1
ATOM 628 N N . ILE A 1 75 ? 15.252 -5.959 8.896 1.00 51.88 75 ILE A N 1
ATOM 629 C CA . ILE A 1 75 ? 14.877 -4.877 7.971 1.00 51.88 75 ILE A CA 1
ATOM 630 C C . ILE A 1 75 ? 16.001 -4.498 7.003 1.00 51.88 75 ILE A C 1
ATOM 632 O O . ILE A 1 75 ? 17.063 -4.008 7.380 1.00 51.88 75 ILE A O 1
ATOM 636 N N . SER A 1 76 ? 15.697 -4.579 5.715 1.00 54.47 76 SER A N 1
ATOM 637 C CA . SER A 1 76 ? 16.338 -3.756 4.690 1.00 54.47 76 SER A CA 1
ATOM 638 C C . SER A 1 76 ? 15.490 -2.515 4.406 1.00 54.47 76 SER A C 1
ATOM 640 O O . SER A 1 76 ? 14.264 -2.630 4.385 1.00 54.47 76 SER A O 1
ATOM 642 N N . SER A 1 77 ? 16.114 -1.374 4.102 1.00 59.00 77 SER A N 1
ATOM 643 C CA . SER A 1 77 ? 15.383 -0.175 3.677 1.00 59.00 77 SER A CA 1
ATOM 644 C C . SER A 1 77 ? 14.460 -0.494 2.497 1.00 59.00 77 SER A C 1
ATOM 646 O O . SER A 1 77 ? 14.895 -1.078 1.494 1.00 59.00 77 SER A O 1
ATOM 648 N N . VAL A 1 78 ? 13.185 -0.139 2.645 1.00 62.41 78 VAL A N 1
ATOM 649 C CA . VAL A 1 78 ? 12.256 -0.028 1.523 1.00 62.41 78 VAL A CA 1
ATOM 650 C C . VAL A 1 78 ? 11.997 1.444 1.319 1.00 62.41 78 VAL A C 1
ATOM 652 O O . VAL A 1 78 ? 11.490 2.137 2.202 1.00 62.41 78 VAL A O 1
ATOM 655 N N . ASP A 1 79 ? 12.424 1.907 0.152 1.00 66.81 79 ASP A N 1
ATOM 656 C CA . ASP A 1 79 ? 12.558 3.329 -0.123 1.00 66.81 79 ASP A CA 1
ATOM 657 C C . ASP A 1 79 ? 11.193 3.966 -0.415 1.00 66.81 79 ASP A C 1
ATOM 659 O O . ASP A 1 79 ? 10.976 5.134 -0.097 1.00 66.81 79 ASP A O 1
ATOM 663 N N . ASN A 1 80 ? 10.255 3.199 -0.985 1.00 80.25 80 ASN A N 1
ATOM 664 C CA . ASN A 1 80 ? 8.943 3.700 -1.379 1.00 80.25 80 ASN A CA 1
ATOM 665 C C . ASN A 1 80 ? 7.842 2.681 -1.062 1.00 80.25 80 ASN A C 1
ATOM 667 O O . ASN A 1 80 ? 7.696 1.673 -1.754 1.00 80.25 80 ASN A O 1
ATOM 671 N N . VAL A 1 81 ? 7.034 2.971 -0.046 1.00 88.12 81 VAL A N 1
ATOM 672 C CA . VAL A 1 81 ? 5.798 2.238 0.238 1.00 88.12 81 VAL A CA 1
ATOM 673 C C . VAL A 1 81 ? 4.625 3.177 -0.005 1.00 88.12 81 VAL A C 1
ATOM 675 O O . VAL A 1 81 ? 4.637 4.311 0.465 1.00 88.12 81 VAL A O 1
ATOM 678 N N . LEU A 1 82 ? 3.614 2.729 -0.745 1.00 91.94 82 LEU A N 1
ATOM 679 C CA . LEU A 1 82 ? 2.370 3.478 -0.926 1.00 91.94 82 LEU A CA 1
ATOM 680 C C . LEU A 1 82 ? 1.220 2.710 -0.296 1.00 91.94 82 LEU A C 1
ATOM 682 O O . LEU A 1 82 ? 0.885 1.617 -0.753 1.00 91.94 82 LEU A O 1
ATOM 686 N N . PHE A 1 83 ? 0.600 3.311 0.711 1.00 93.38 83 PHE A N 1
ATOM 687 C CA . PHE A 1 83 ? -0.679 2.869 1.228 1.00 93.38 83 PHE A CA 1
ATOM 688 C C . PHE A 1 83 ? -1.797 3.605 0.493 1.00 93.38 83 PHE A C 1
ATOM 690 O O . PHE A 1 83 ? -1.859 4.834 0.473 1.00 93.38 83 PHE A O 1
ATOM 697 N N . VAL A 1 84 ? -2.647 2.849 -0.191 1.00 94.81 84 VAL A N 1
ATOM 698 C CA . VAL A 1 84 ? -3.613 3.383 -1.151 1.00 94.81 84 VAL A CA 1
ATOM 699 C C . VAL A 1 84 ? -4.996 2.870 -0.813 1.00 94.81 84 VAL A C 1
ATOM 701 O O . VAL A 1 84 ? -5.204 1.663 -0.743 1.00 94.81 84 VAL A O 1
ATOM 704 N N . LYS A 1 85 ? -5.957 3.783 -0.694 1.00 95.00 85 LYS A N 1
ATOM 705 C CA . LYS A 1 85 ? -7.380 3.457 -0.633 1.00 95.00 85 LYS A CA 1
ATOM 706 C C . LYS A 1 85 ? -8.021 3.785 -1.973 1.00 95.00 85 LYS A C 1
ATOM 708 O O . LYS A 1 85 ? -7.920 4.912 -2.456 1.00 95.00 85 LYS A O 1
ATOM 713 N N . ARG A 1 86 ? -8.706 2.813 -2.569 1.00 95.06 86 ARG A N 1
ATOM 714 C CA . ARG A 1 86 ? -9.550 3.021 -3.747 1.00 95.06 86 ARG A CA 1
ATOM 715 C C . ARG A 1 86 ? -10.976 3.304 -3.286 1.00 95.06 86 ARG A C 1
ATOM 717 O O . ARG A 1 86 ? -11.606 2.457 -2.666 1.00 95.06 86 ARG A O 1
ATOM 724 N N . LEU A 1 87 ? -11.482 4.495 -3.600 1.00 93.69 87 LEU A N 1
ATOM 725 C CA . LEU A 1 87 ? -12.717 5.013 -3.001 1.00 93.69 87 LEU A CA 1
ATOM 726 C C . LEU A 1 87 ? -13.983 4.294 -3.482 1.00 93.69 87 LEU A C 1
ATOM 728 O O . LEU A 1 87 ? -14.922 4.142 -2.712 1.00 93.69 87 LEU A O 1
ATOM 732 N N . LYS A 1 88 ? -14.002 3.811 -4.732 1.00 93.69 88 LYS A N 1
ATOM 733 C CA . LYS A 1 88 ? -15.200 3.189 -5.329 1.00 93.69 88 LYS A CA 1
ATOM 734 C C . LYS A 1 88 ? -15.661 1.898 -4.640 1.00 93.69 88 LYS A C 1
ATOM 736 O O . LYS A 1 88 ? -16.822 1.540 -4.767 1.00 93.69 88 LYS A O 1
ATOM 741 N N . ASP A 1 89 ? -14.742 1.160 -4.020 1.00 91.69 89 ASP A N 1
ATOM 742 C CA . ASP A 1 89 ? -14.987 -0.182 -3.475 1.00 91.69 89 ASP A CA 1
ATOM 743 C C . ASP A 1 89 ? -14.301 -0.418 -2.127 1.00 91.69 89 ASP A C 1
ATOM 745 O O . ASP A 1 89 ? -14.170 -1.561 -1.701 1.00 91.69 89 ASP A O 1
ATOM 749 N N . ASP A 1 90 ? -13.842 0.660 -1.486 1.00 90.56 90 ASP A N 1
ATOM 750 C CA . ASP A 1 90 ? -13.172 0.649 -0.182 1.00 90.56 90 ASP A CA 1
ATOM 751 C C . ASP A 1 90 ? -12.027 -0.381 -0.082 1.00 90.56 90 ASP A C 1
ATOM 753 O O . ASP A 1 90 ? -11.781 -0.969 0.967 1.00 90.56 90 ASP A O 1
ATOM 757 N N . LYS A 1 91 ? -11.310 -0.631 -1.189 1.00 92.25 91 LYS A N 1
ATOM 758 C CA . LYS A 1 91 ? -10.156 -1.542 -1.190 1.00 92.25 91 LYS A CA 1
ATOM 759 C C . LYS A 1 91 ? -8.875 -0.817 -0.796 1.00 92.25 91 LYS A C 1
ATOM 761 O O . LYS A 1 91 ? -8.576 0.263 -1.312 1.00 92.25 91 LYS A O 1
ATOM 766 N N . TYR A 1 92 ? -8.079 -1.479 0.039 1.00 93.19 92 TYR A N 1
ATOM 767 C CA . TYR A 1 92 ? -6.814 -0.971 0.558 1.00 93.19 92 TYR A CA 1
ATOM 768 C C . TYR A 1 92 ? -5.634 -1.768 0.009 1.00 93.19 92 TYR A C 1
ATOM 770 O O . TYR A 1 92 ? -5.639 -2.997 0.024 1.00 93.19 92 TYR A O 1
ATOM 778 N N . PHE A 1 93 ? -4.612 -1.069 -0.470 1.00 91.62 93 PHE A N 1
ATOM 779 C CA . PHE A 1 93 ? -3.435 -1.653 -1.105 1.00 91.62 93 PHE A CA 1
ATOM 780 C C . PHE A 1 93 ? -2.170 -1.129 -0.442 1.00 91.62 93 PHE A C 1
ATOM 782 O O . PHE A 1 93 ? -2.065 0.066 -0.168 1.00 91.62 93 PHE A O 1
ATOM 789 N N . LEU A 1 94 ? -1.190 -2.008 -0.264 1.00 90.81 94 LEU A N 1
ATOM 790 C CA . LEU A 1 94 ? 0.149 -1.669 0.185 1.00 90.81 94 LEU A CA 1
ATOM 791 C C . LEU A 1 94 ? 1.137 -2.012 -0.929 1.00 90.81 94 LEU A C 1
ATOM 793 O O . LEU A 1 94 ? 1.488 -3.173 -1.143 1.00 90.81 94 LEU A O 1
ATOM 797 N N . PHE A 1 95 ? 1.550 -1.001 -1.691 1.00 87.56 95 PHE A N 1
ATOM 798 C CA . PHE A 1 95 ? 2.511 -1.174 -2.775 1.00 87.56 95 PHE A CA 1
ATOM 799 C C . PHE A 1 95 ? 3.930 -0.965 -2.260 1.00 87.56 95 PHE A C 1
ATOM 801 O O . PHE A 1 95 ? 4.283 0.135 -1.843 1.00 87.56 95 PHE A O 1
ATOM 808 N N . HIS A 1 96 ? 4.759 -1.999 -2.358 1.00 84.31 96 HIS A N 1
ATOM 809 C CA . HIS A 1 96 ? 6.183 -1.924 -2.042 1.00 84.31 96 HIS A CA 1
ATOM 810 C C . HIS A 1 96 ? 6.939 -1.699 -3.342 1.00 84.31 96 HIS A C 1
ATOM 812 O O . HIS A 1 96 ? 7.095 -2.632 -4.130 1.00 84.31 96 HIS A O 1
ATOM 818 N N . ILE A 1 97 ? 7.344 -0.457 -3.600 1.00 81.75 97 ILE A N 1
ATOM 819 C CA . ILE A 1 97 ? 7.890 -0.041 -4.889 1.00 81.75 97 ILE A CA 1
ATOM 820 C C . ILE A 1 97 ? 9.410 0.063 -4.801 1.00 81.75 97 ILE A C 1
ATOM 822 O O . ILE A 1 97 ? 9.955 0.950 -4.149 1.00 81.75 97 ILE A O 1
ATOM 826 N N . GLU A 1 98 ? 10.101 -0.805 -5.532 1.00 78.88 98 GLU A N 1
ATOM 827 C CA . GLU A 1 98 ? 11.541 -0.692 -5.749 1.00 78.88 98 GLU A CA 1
ATOM 828 C C . GLU A 1 98 ? 11.819 -0.159 -7.158 1.00 78.88 98 GLU A C 1
ATOM 830 O O . GLU A 1 98 ? 11.291 -0.666 -8.155 1.00 78.88 98 GLU A O 1
ATOM 835 N N . LEU A 1 99 ? 12.701 0.836 -7.242 1.00 76.50 99 LEU A N 1
ATOM 836 C CA . LEU A 1 99 ? 13.282 1.316 -8.492 1.00 76.50 99 LEU A CA 1
ATOM 837 C C . LEU A 1 99 ? 14.641 0.621 -8.716 1.00 76.50 99 LEU A C 1
ATOM 839 O O . LEU A 1 99 ? 15.426 0.454 -7.778 1.00 76.50 99 LEU A O 1
ATOM 843 N N . LYS A 1 100 ? 14.899 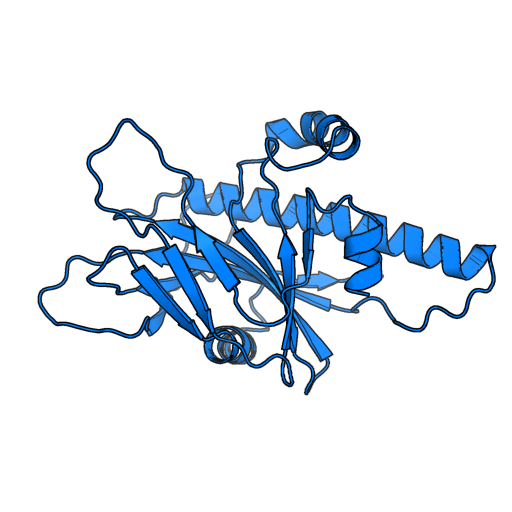0.134 -9.937 1.00 71.38 100 LYS A N 1
ATOM 844 C CA . LYS A 1 100 ? 16.168 -0.508 -10.319 1.00 71.38 100 LYS A CA 1
ATOM 845 C C . LYS A 1 100 ? 16.660 -0.094 -11.700 1.00 71.38 100 LYS A C 1
ATOM 847 O O . LYS A 1 100 ? 15.895 0.147 -12.631 1.00 71.38 100 LYS A O 1
ATOM 852 N N . SER A 1 101 ? 17.982 -0.129 -11.864 1.00 57.56 101 SER A N 1
ATOM 853 C CA . SER A 1 101 ? 18.660 0.221 -13.112 1.00 57.56 101 SER A CA 1
ATOM 854 C C . SER A 1 101 ? 18.798 -0.925 -14.119 1.00 57.56 101 SER A C 1
ATOM 856 O O . SER A 1 101 ? 18.629 -0.688 -15.307 1.00 57.56 101 SER A O 1
ATOM 858 N N . LYS A 1 102 ? 19.137 -2.159 -13.713 1.00 54.34 102 LYS A N 1
ATOM 859 C CA . LYS A 1 102 ? 19.367 -3.256 -14.687 1.00 54.34 102 LYS A CA 1
ATOM 860 C C . LYS A 1 102 ? 19.075 -4.671 -14.195 1.00 54.34 102 LYS A C 1
ATOM 862 O O . LYS A 1 102 ? 18.639 -5.489 -15.002 1.00 54.34 102 LYS A O 1
ATOM 867 N N . THR A 1 103 ? 19.291 -4.977 -12.916 1.00 54.16 103 THR A N 1
ATOM 868 C CA . THR A 1 103 ? 19.241 -6.370 -12.442 1.00 54.16 103 THR A CA 1
ATOM 869 C C . THR A 1 103 ? 18.347 -6.525 -11.223 1.00 54.16 103 THR A C 1
ATOM 871 O O . THR A 1 103 ? 18.385 -5.723 -10.293 1.00 54.16 103 THR A O 1
ATOM 874 N N . ILE A 1 104 ? 17.550 -7.588 -11.256 1.00 57.12 104 ILE A N 1
ATOM 875 C CA . ILE A 1 104 ? 16.704 -8.051 -10.162 1.00 57.12 104 ILE A CA 1
ATOM 876 C C . ILE A 1 104 ? 17.492 -9.157 -9.482 1.00 57.12 104 ILE A C 1
ATOM 878 O O . ILE A 1 104 ? 17.788 -10.161 -10.127 1.00 57.12 104 ILE A O 1
ATOM 882 N N . ASP A 1 105 ? 17.869 -8.965 -8.223 1.00 58.72 105 ASP A N 1
ATOM 883 C CA . ASP A 1 105 ? 18.525 -9.999 -7.431 1.00 58.72 105 ASP A CA 1
ATOM 884 C C . ASP A 1 105 ? 17.569 -10.571 -6.373 1.00 58.72 105 ASP A C 1
ATOM 886 O O . ASP A 1 105 ? 16.540 -9.981 -6.036 1.00 58.72 105 ASP A O 1
ATOM 890 N N . ASN A 1 106 ? 17.916 -11.735 -5.819 1.00 61.12 106 ASN A N 1
ATOM 891 C CA . ASN A 1 106 ? 17.127 -12.383 -4.765 1.00 61.12 106 ASN A CA 1
ATOM 892 C C . ASN A 1 106 ? 17.087 -11.567 -3.457 1.00 61.12 106 ASN A C 1
ATOM 894 O O . ASN A 1 106 ? 16.304 -11.886 -2.560 1.00 61.12 106 ASN A O 1
ATOM 898 N N . LYS A 1 107 ? 17.918 -10.522 -3.309 1.00 66.50 107 LYS A N 1
ATOM 899 C CA . LYS A 1 107 ? 17.892 -9.662 -2.118 1.00 66.50 107 LYS A CA 1
ATOM 900 C C . LYS A 1 107 ? 16.621 -8.827 -2.088 1.00 66.50 107 LYS A C 1
ATOM 902 O O . LYS A 1 107 ? 16.097 -8.619 -1.001 1.00 66.50 107 LYS A O 1
ATOM 907 N N . LEU A 1 108 ? 16.095 -8.424 -3.247 1.00 67.94 108 LEU A N 1
ATOM 908 C CA . LEU A 1 108 ? 14.841 -7.674 -3.357 1.00 67.94 108 LEU A CA 1
ATOM 909 C C . LEU A 1 108 ? 13.666 -8.371 -2.658 1.00 67.94 108 LEU A C 1
ATOM 911 O O . LEU A 1 108 ? 12.870 -7.736 -1.978 1.00 67.94 108 LEU A O 1
ATOM 915 N N . VAL A 1 109 ? 13.585 -9.688 -2.802 1.00 67.69 109 VAL A N 1
ATOM 916 C CA . VAL A 1 109 ? 12.514 -10.505 -2.222 1.00 67.69 109 VAL A CA 1
ATOM 917 C C . VAL A 1 109 ? 12.594 -10.512 -0.707 1.00 67.69 109 VAL A C 1
ATOM 919 O O . VAL A 1 109 ? 11.605 -10.254 -0.029 1.00 67.69 109 VAL A O 1
ATOM 922 N N . LYS A 1 110 ? 13.804 -10.738 -0.179 1.00 71.31 110 LYS A N 1
ATOM 923 C CA . LYS A 1 110 ? 14.063 -10.638 1.259 1.00 71.31 110 LYS A CA 1
ATOM 924 C C . LYS A 1 110 ? 13.690 -9.249 1.763 1.00 71.31 110 LYS A C 1
ATOM 926 O O . LYS A 1 110 ? 13.066 -9.143 2.810 1.00 71.31 110 LYS A O 1
ATOM 931 N N . LYS A 1 111 ? 14.015 -8.204 0.989 1.00 73.81 111 LYS A N 1
ATOM 932 C CA . LYS A 1 111 ? 13.661 -6.837 1.358 1.00 73.81 111 LYS A CA 1
ATOM 933 C C . LYS A 1 111 ? 12.161 -6.630 1.498 1.00 73.81 111 LYS A C 1
ATOM 935 O O . LYS A 1 111 ? 11.697 -6.092 2.501 1.00 73.81 111 LYS A O 1
ATOM 940 N N . TYR A 1 112 ? 11.421 -7.076 0.489 1.00 76.38 112 TYR A N 1
ATOM 941 C CA . TYR A 1 112 ? 9.972 -6.998 0.477 1.00 76.38 112 TYR A CA 1
ATOM 942 C C . TYR A 1 112 ? 9.365 -7.745 1.668 1.00 76.38 112 TYR A C 1
ATOM 944 O O . TYR A 1 112 ? 8.628 -7.134 2.437 1.00 76.38 112 TYR A O 1
ATOM 952 N N . TYR A 1 113 ? 9.739 -9.009 1.882 1.00 74.00 113 TYR A N 1
ATOM 953 C CA . TYR A 1 113 ? 9.219 -9.814 2.990 1.00 74.00 113 TYR A CA 1
ATOM 954 C C . TYR A 1 113 ? 9.404 -9.132 4.346 1.00 74.00 113 TYR A C 1
ATOM 956 O O . TYR A 1 113 ? 8.458 -8.989 5.120 1.00 74.00 113 TYR A O 1
ATOM 964 N N . SER A 1 114 ? 10.620 -8.659 4.610 1.00 75.19 114 SER A N 1
ATOM 965 C CA . SER A 1 114 ? 10.933 -7.961 5.850 1.00 75.19 114 SER A CA 1
ATOM 966 C C . SER A 1 114 ? 10.116 -6.683 6.023 1.00 75.19 114 SER A C 1
ATOM 968 O O . SER A 1 114 ? 9.641 -6.395 7.118 1.00 75.19 114 SER A O 1
ATOM 970 N N . SER A 1 115 ? 9.912 -5.923 4.945 1.00 78.38 115 SER A N 1
ATOM 971 C CA . SER A 1 115 ? 9.086 -4.715 4.997 1.00 78.38 115 SER A CA 1
ATOM 972 C C . SER A 1 115 ? 7.602 -4.998 5.198 1.00 78.38 115 SER A C 1
ATOM 974 O O . SER A 1 115 ? 6.948 -4.261 5.928 1.00 78.38 115 SER A O 1
ATOM 976 N N . ALA A 1 116 ? 7.076 -6.065 4.591 1.00 79.12 116 ALA A N 1
ATOM 977 C CA . ALA A 1 116 ? 5.684 -6.472 4.743 1.00 79.12 116 ALA A CA 1
ATOM 978 C C . ALA A 1 116 ? 5.399 -6.882 6.191 1.00 79.12 116 ALA A C 1
ATOM 980 O O . ALA A 1 116 ? 4.445 -6.390 6.785 1.00 79.12 116 ALA A O 1
ATOM 981 N N . LYS A 1 117 ? 6.285 -7.683 6.801 1.00 77.62 117 LYS A N 1
ATOM 982 C CA . LYS A 1 117 ? 6.211 -8.023 8.230 1.00 77.62 117 LYS A CA 1
ATOM 983 C C . LYS A 1 117 ? 6.195 -6.796 9.134 1.00 77.62 117 LYS A C 1
ATOM 985 O O . LYS A 1 117 ? 5.398 -6.727 10.061 1.00 77.62 117 LYS A O 1
ATOM 990 N N . LEU A 1 118 ? 7.087 -5.840 8.877 1.00 78.62 118 LEU A N 1
ATOM 991 C CA . LEU A 1 118 ? 7.168 -4.636 9.694 1.00 78.62 118 LEU A CA 1
ATOM 992 C C . LEU A 1 118 ? 5.898 -3.792 9.584 1.00 78.62 118 LEU A C 1
ATOM 994 O O . LEU A 1 118 ? 5.382 -3.329 10.594 1.00 78.62 118 LEU A O 1
ATOM 998 N N . LEU A 1 119 ? 5.403 -3.579 8.366 1.00 82.56 119 LEU A N 1
ATOM 999 C CA . LEU A 1 119 ? 4.184 -2.803 8.161 1.00 82.56 119 LEU A CA 1
ATOM 1000 C C . LEU A 1 119 ? 2.978 -3.500 8.772 1.00 82.56 119 LEU A C 1
ATOM 1002 O O . LEU A 1 119 ? 2.158 -2.821 9.375 1.00 82.56 119 LEU A O 1
ATOM 1006 N N . HIS A 1 120 ? 2.907 -4.829 8.685 1.00 83.56 120 HIS A N 1
ATOM 1007 C CA . HIS A 1 120 ? 1.891 -5.599 9.388 1.00 83.56 120 HIS A CA 1
ATOM 1008 C C . HIS A 1 120 ? 1.923 -5.301 10.893 1.00 83.56 120 HIS A C 1
ATOM 1010 O O . HIS A 1 120 ? 0.925 -4.825 11.423 1.00 83.56 120 HIS A O 1
ATOM 1016 N N . PHE A 1 121 ? 3.085 -5.440 11.541 1.00 80.50 121 PHE A N 1
ATOM 1017 C CA . PHE A 1 121 ? 3.243 -5.113 12.961 1.00 80.50 121 PHE A CA 1
ATOM 1018 C C . PHE A 1 121 ? 2.835 -3.664 13.284 1.00 80.50 121 PHE A C 1
ATOM 1020 O O . PHE A 1 121 ? 2.122 -3.412 14.250 1.00 80.50 121 PHE A O 1
ATOM 1027 N N . ILE A 1 122 ? 3.253 -2.695 12.462 1.00 81.62 122 ILE A N 1
ATOM 1028 C CA . ILE A 1 122 ? 2.878 -1.286 12.638 1.00 81.62 122 ILE A CA 1
ATOM 1029 C C . ILE A 1 122 ? 1.356 -1.112 12.567 1.00 81.62 122 ILE A C 1
ATOM 1031 O O . ILE A 1 122 ? 0.777 -0.450 13.426 1.00 81.62 122 ILE A O 1
ATOM 1035 N N . PHE A 1 123 ? 0.698 -1.704 11.568 1.00 85.94 123 PHE A N 1
ATOM 1036 C CA . PHE A 1 123 ? -0.750 -1.603 11.432 1.00 85.94 123 PHE A CA 1
ATOM 1037 C C . PHE A 1 123 ? -1.497 -2.318 12.564 1.00 85.94 123 PHE A C 1
ATOM 1039 O O . PHE A 1 123 ? -2.505 -1.787 13.019 1.00 85.94 123 PHE A O 1
ATOM 1046 N N . GLU A 1 124 ? -1.006 -3.459 13.059 1.00 85.25 124 GLU A N 1
ATOM 1047 C CA . GLU A 1 124 ? -1.564 -4.125 14.245 1.00 85.25 124 GLU A CA 1
ATOM 1048 C C . GLU A 1 124 ? -1.490 -3.216 15.475 1.00 85.25 124 GLU A C 1
ATOM 1050 O O . GLU A 1 124 ? -2.488 -3.030 16.170 1.00 85.25 124 GLU A O 1
ATOM 1055 N N . MET A 1 125 ? -0.339 -2.582 15.718 1.00 83.69 125 MET A N 1
ATOM 1056 C CA . MET A 1 125 ? -0.182 -1.654 16.841 1.00 83.69 125 MET A CA 1
ATOM 1057 C C . MET A 1 125 ? -1.114 -0.441 16.723 1.00 83.69 125 MET A C 1
ATOM 1059 O O . MET A 1 125 ? -1.728 -0.042 17.711 1.00 83.69 125 MET A O 1
ATOM 1063 N N . LEU A 1 126 ? -1.264 0.126 15.521 1.00 85.44 126 LEU A N 1
ATOM 1064 C CA . LEU A 1 126 ? -2.203 1.225 15.267 1.00 85.44 126 LEU A CA 1
ATOM 1065 C C . LEU A 1 126 ? -3.656 0.797 15.476 1.00 85.44 126 LEU A C 1
ATOM 1067 O O . LEU A 1 126 ? -4.439 1.569 16.023 1.00 85.44 126 LEU A O 1
ATOM 1071 N N . TYR A 1 127 ? -4.014 -0.417 15.057 1.00 87.25 127 TYR A N 1
ATOM 1072 C CA . TYR A 1 127 ? -5.346 -0.976 15.263 1.00 87.25 127 TYR A CA 1
ATOM 1073 C C . TYR A 1 127 ? -5.660 -1.160 16.752 1.00 87.25 127 TYR A C 1
ATOM 1075 O O . TYR A 1 127 ? -6.733 -0.768 17.208 1.00 87.25 127 TYR A O 1
ATOM 1083 N N . LEU A 1 128 ? -4.711 -1.696 17.527 1.00 86.62 128 LEU A N 1
ATOM 1084 C CA . LEU A 1 128 ? -4.855 -1.831 18.978 1.00 86.62 128 LEU A CA 1
ATOM 1085 C C . LEU A 1 128 ? -5.024 -0.465 19.651 1.00 86.62 128 LEU A C 1
ATOM 1087 O O . LEU A 1 128 ? -5.951 -0.298 20.437 1.00 86.62 128 LEU A O 1
ATOM 1091 N N . ASN A 1 129 ? -4.202 0.527 19.289 1.00 84.50 129 ASN A N 1
ATOM 1092 C CA . ASN A 1 129 ? -4.345 1.897 19.795 1.00 84.50 129 ASN A CA 1
ATOM 1093 C C . ASN A 1 129 ? -5.721 2.487 19.464 1.00 84.50 129 ASN A C 1
ATOM 1095 O O . ASN A 1 129 ? -6.392 3.037 20.332 1.00 84.50 129 ASN A O 1
ATOM 1099 N N . TYR A 1 130 ? -6.160 2.331 18.216 1.00 85.69 130 TYR A N 1
ATOM 1100 C CA . TYR A 1 130 ? -7.475 2.771 17.760 1.00 85.69 130 TYR A CA 1
ATOM 1101 C C . TYR A 1 130 ? -8.610 2.145 18.582 1.00 85.69 130 TYR A C 1
ATOM 1103 O O . TYR A 1 130 ? -9.554 2.833 18.980 1.00 85.69 130 TYR A O 1
ATOM 1111 N N . ARG A 1 131 ? -8.524 0.838 18.849 1.00 84.94 131 ARG A N 1
ATOM 1112 C CA . ARG A 1 131 ? -9.519 0.116 19.642 1.00 84.94 131 ARG A CA 1
ATOM 1113 C C . ARG A 1 131 ? -9.534 0.606 21.091 1.00 84.94 131 ARG A C 1
ATOM 1115 O O . ARG A 1 131 ? -10.606 0.894 21.618 1.00 84.94 131 ARG A O 1
ATOM 1122 N N . ASP A 1 132 ? -8.358 0.758 21.692 1.00 84.62 132 ASP A N 1
ATOM 1123 C CA . ASP A 1 132 ? -8.183 1.298 23.039 1.00 84.62 132 ASP A CA 1
ATOM 1124 C C . ASP A 1 132 ? -8.784 2.706 23.177 1.00 84.62 132 ASP A C 1
ATOM 1126 O O . ASP A 1 132 ? -9.472 2.986 24.159 1.00 84.62 132 ASP A O 1
ATOM 1130 N N . GLU A 1 133 ? -8.555 3.595 22.205 1.00 81.38 133 GLU A N 1
ATOM 1131 C CA . GLU A 1 133 ? -9.126 4.949 22.188 1.00 81.38 133 GLU A CA 1
ATOM 1132 C C . GLU A 1 133 ? -10.657 4.928 22.080 1.00 81.38 133 GLU A C 1
ATOM 1134 O O . GLU A 1 133 ? -11.340 5.613 22.851 1.00 81.38 133 GLU A O 1
ATOM 1139 N N . LYS A 1 134 ? -11.214 4.101 21.178 1.00 80.31 134 LYS A N 1
ATOM 1140 C CA . LYS A 1 134 ? -12.671 3.909 21.066 1.00 80.31 134 LYS A CA 1
ATOM 1141 C C . LYS A 1 134 ? -13.282 3.436 22.385 1.00 80.31 134 LYS A C 1
ATOM 1143 O O . LYS A 1 134 ? -14.320 3.959 22.794 1.00 80.31 134 LYS A O 1
ATOM 1148 N N . GLU A 1 135 ? -12.659 2.460 23.043 1.00 81.69 135 GLU A N 1
ATOM 1149 C CA . GLU A 1 135 ? -13.157 1.881 24.295 1.00 81.69 135 GLU A CA 1
ATOM 1150 C C . GLU A 1 135 ? -13.031 2.859 25.478 1.00 81.69 135 GLU A C 1
ATOM 1152 O O . GLU A 1 135 ? -13.996 3.044 26.225 1.00 81.69 135 GLU A O 1
ATOM 1157 N N . LYS A 1 136 ? -11.877 3.526 25.640 1.00 76.94 136 LYS A N 1
ATOM 1158 C CA . LYS A 1 136 ? -11.596 4.413 26.786 1.00 76.94 136 LYS A CA 1
ATOM 1159 C C . LYS A 1 136 ? -12.394 5.709 26.750 1.00 76.94 136 LYS A C 1
ATOM 1161 O O . LYS A 1 136 ? -12.923 6.129 27.777 1.00 76.94 136 LYS A O 1
ATOM 1166 N N . GLU A 1 137 ? -12.473 6.365 25.596 1.00 67.88 137 GLU A N 1
ATOM 1167 C CA . GLU A 1 137 ? -13.057 7.707 25.515 1.00 67.88 137 GLU A CA 1
ATOM 1168 C C . GLU A 1 137 ? -14.526 7.697 25.071 1.00 67.88 137 GLU A C 1
ATOM 1170 O O . GLU A 1 137 ? -15.143 8.759 24.982 1.00 67.88 137 GLU A O 1
ATOM 1175 N N . LYS A 1 138 ? -15.091 6.520 24.744 1.00 66.56 138 LYS A N 1
ATOM 1176 C CA . LYS A 1 138 ? -16.359 6.391 23.997 1.00 66.56 138 LYS A CA 1
ATOM 1177 C C . LYS A 1 138 ? -16.394 7.308 22.763 1.00 66.56 138 LYS A C 1
ATOM 1179 O O . LYS A 1 138 ? -17.471 7.711 22.317 1.00 66.56 138 LYS A O 1
ATOM 1184 N N . ARG A 1 139 ? -15.223 7.692 22.235 1.00 62.69 139 ARG A N 1
ATOM 1185 C CA . ARG A 1 139 ? -15.124 8.590 21.089 1.00 62.69 139 ARG A CA 1
ATOM 1186 C C . ARG A 1 139 ? -15.680 7.862 19.881 1.00 62.69 139 ARG A C 1
ATOM 1188 O O . ARG A 1 139 ? -15.250 6.763 19.531 1.00 62.69 139 ARG A O 1
ATOM 1195 N N . ILE A 1 140 ? -16.630 8.510 19.223 1.00 63.69 140 ILE A N 1
ATOM 1196 C CA . ILE A 1 140 ? -17.059 8.116 17.890 1.00 63.69 140 ILE A CA 1
ATOM 1197 C C . ILE A 1 140 ? -15.950 8.585 16.950 1.00 63.69 140 ILE A C 1
ATOM 1199 O O . ILE A 1 140 ? -15.916 9.748 16.558 1.00 63.69 140 ILE A O 1
ATOM 1203 N N . LEU A 1 141 ? -14.997 7.703 16.649 1.00 70.94 141 LEU A N 1
ATOM 1204 C CA . LEU A 1 141 ? -14.097 7.928 15.522 1.00 70.94 141 LEU A CA 1
ATOM 1205 C C . LEU A 1 141 ? -14.928 7.855 14.240 1.00 70.94 141 LEU A C 1
ATOM 1207 O O . LEU A 1 141 ? -15.734 6.941 14.065 1.00 70.94 141 LEU A O 1
ATOM 1211 N N . ASP A 1 142 ? -14.720 8.817 13.352 1.00 78.50 142 ASP A N 1
ATOM 1212 C CA . ASP A 1 142 ? -15.439 8.990 12.086 1.00 78.50 142 ASP A CA 1
ATOM 1213 C C . ASP A 1 142 ? -14.933 8.060 10.968 1.00 78.50 142 ASP A C 1
ATOM 1215 O O . ASP A 1 142 ? -15.282 8.217 9.797 1.00 78.50 142 ASP A O 1
ATOM 1219 N N . PHE A 1 143 ? -14.104 7.076 11.318 1.00 80.94 143 PHE A N 1
ATOM 1220 C CA . PHE A 1 143 ? -13.571 6.092 10.393 1.00 80.94 143 PHE A CA 1
ATOM 1221 C C . PHE A 1 143 ? -13.450 4.716 11.041 1.00 80.94 143 PHE A C 1
ATOM 1223 O O . PHE A 1 143 ? -13.228 4.592 12.250 1.00 80.94 143 PHE A O 1
ATOM 1230 N N . ASP A 1 144 ? -13.473 3.692 10.192 1.00 82.69 144 ASP A N 1
ATOM 1231 C CA . ASP A 1 144 ? -13.148 2.316 10.552 1.00 82.69 144 ASP A CA 1
ATOM 1232 C C . ASP A 1 144 ? -11.776 1.914 10.010 1.00 82.69 144 ASP A C 1
ATOM 1234 O O . ASP A 1 144 ? -11.322 2.402 8.966 1.00 82.69 144 ASP A O 1
ATOM 1238 N N . PHE A 1 145 ? -11.099 1.034 10.746 1.00 86.25 145 PHE A N 1
ATOM 1239 C CA . PHE A 1 145 ? -9.893 0.386 10.250 1.00 86.25 145 PHE A CA 1
ATOM 1240 C C . PHE A 1 145 ? -10.281 -0.613 9.142 1.00 86.25 145 PHE A C 1
ATOM 1242 O O . PHE A 1 145 ? -11.325 -1.264 9.247 1.00 86.25 145 PHE A O 1
ATOM 1249 N N . PRO A 1 146 ? -9.496 -0.739 8.059 1.00 87.62 146 PRO A N 1
ATOM 1250 C CA . PRO A 1 146 ? -9.760 -1.694 6.999 1.00 87.62 146 PRO A CA 1
ATOM 1251 C C . PRO A 1 146 ? -9.789 -3.096 7.577 1.00 87.62 146 PRO A C 1
ATOM 1253 O O . PRO A 1 146 ? -8.944 -3.445 8.387 1.00 87.62 146 PRO A O 1
ATOM 1256 N N . LYS A 1 147 ? -10.712 -3.929 7.101 1.00 85.94 147 LYS A N 1
ATOM 1257 C CA . LYS A 1 147 ? -10.715 -5.357 7.452 1.00 85.94 147 LYS A CA 1
ATOM 1258 C C . LYS A 1 147 ? -9.562 -6.111 6.794 1.00 85.94 147 LYS A C 1
ATOM 1260 O O . LYS A 1 147 ? -9.117 -7.131 7.301 1.00 85.94 147 LYS A O 1
ATOM 1265 N N . LYS A 1 148 ? -9.119 -5.613 5.637 1.00 87.38 148 LYS A N 1
ATOM 1266 C CA . LYS A 1 148 ? -8.182 -6.295 4.754 1.00 87.38 148 LYS A CA 1
ATOM 1267 C C . LYS A 1 148 ? -7.334 -5.306 3.960 1.00 87.38 148 LYS A C 1
ATOM 1269 O O . LYS A 1 148 ? -7.867 -4.337 3.413 1.00 87.38 148 LYS A O 1
ATOM 1274 N N . ILE A 1 149 ? -6.037 -5.588 3.840 1.00 89.38 149 ILE A N 1
ATOM 1275 C CA . ILE A 1 149 ? -5.090 -4.839 3.001 1.00 89.38 149 ILE A CA 1
ATOM 1276 C C . ILE A 1 149 ? -4.338 -5.806 2.075 1.00 89.38 149 ILE A C 1
ATOM 1278 O O . ILE A 1 149 ? -3.774 -6.799 2.532 1.00 89.38 149 ILE A O 1
ATOM 1282 N N . TYR A 1 150 ? -4.289 -5.491 0.777 1.00 87.75 150 TYR A N 1
ATOM 1283 C CA . TYR A 1 150 ? -3.558 -6.270 -0.230 1.00 87.75 150 TYR A CA 1
ATOM 1284 C C . TYR A 1 150 ? -2.092 -5.845 -0.307 1.00 87.75 150 TYR A C 1
ATOM 1286 O O . TYR A 1 150 ? -1.806 -4.721 -0.732 1.00 87.75 150 TYR A O 1
ATOM 1294 N N . ASN A 1 151 ? -1.159 -6.739 0.027 1.00 84.31 151 ASN A N 1
ATOM 1295 C CA . ASN A 1 151 ? 0.272 -6.464 -0.106 1.00 84.31 151 ASN A CA 1
ATOM 1296 C C . ASN A 1 151 ? 0.751 -6.785 -1.519 1.00 84.31 151 ASN A C 1
ATOM 1298 O O . ASN A 1 151 ? 0.555 -7.887 -2.026 1.00 84.31 151 ASN A O 1
ATOM 1302 N N . VAL A 1 152 ? 1.395 -5.815 -2.168 1.00 81.56 152 VAL A N 1
ATOM 1303 C CA . VAL A 1 152 ? 1.770 -5.925 -3.579 1.00 81.56 152 VAL A CA 1
ATOM 1304 C C . VAL A 1 152 ? 3.222 -5.488 -3.784 1.00 81.56 152 VAL A C 1
ATOM 1306 O O . VAL A 1 152 ? 3.519 -4.288 -3.735 1.00 81.56 152 VAL A O 1
ATOM 1309 N N . PRO A 1 153 ? 4.145 -6.420 -4.076 1.00 79.19 153 PRO A N 1
ATOM 1310 C CA . PRO A 1 153 ? 5.501 -6.070 -4.458 1.00 79.19 153 PRO A CA 1
ATOM 1311 C C . PRO A 1 153 ? 5.526 -5.558 -5.899 1.00 79.19 153 PRO A C 1
ATOM 1313 O O . PRO A 1 153 ? 5.024 -6.185 -6.841 1.00 79.19 153 PRO A O 1
ATOM 1316 N N . VAL A 1 154 ? 6.148 -4.401 -6.074 1.00 77.62 154 VAL A N 1
ATOM 1317 C CA . VAL A 1 154 ? 6.220 -3.676 -7.333 1.00 77.62 154 VAL A CA 1
ATOM 1318 C C . VAL A 1 154 ? 7.674 -3.379 -7.636 1.00 77.62 154 VAL A C 1
ATOM 1320 O O . VAL A 1 154 ? 8.364 -2.692 -6.891 1.00 77.62 154 VAL A O 1
ATOM 1323 N N . LEU A 1 155 ? 8.139 -3.864 -8.778 1.00 74.31 155 LEU A N 1
ATOM 1324 C CA . LEU A 1 155 ? 9.473 -3.554 -9.258 1.00 74.31 155 LEU A CA 1
ATOM 1325 C C . LEU A 1 155 ? 9.385 -2.754 -10.547 1.00 74.31 155 LEU A C 1
ATOM 1327 O O . LEU A 1 155 ? 8.801 -3.225 -11.526 1.00 74.31 155 LEU A O 1
ATOM 1331 N N . ILE A 1 156 ? 10.067 -1.614 -10.576 1.00 72.75 156 ILE A N 1
ATOM 1332 C CA . ILE A 1 156 ? 10.213 -0.770 -11.757 1.00 72.75 156 ILE A CA 1
ATOM 1333 C C . ILE A 1 156 ? 11.676 -0.789 -12.198 1.00 72.75 156 ILE A C 1
ATOM 1335 O O . ILE A 1 156 ? 12.558 -0.388 -11.444 1.00 72.75 156 ILE A O 1
ATOM 1339 N N . ALA A 1 157 ? 11.942 -1.250 -13.424 1.00 66.88 157 ALA A N 1
ATOM 1340 C CA . ALA A 1 157 ? 13.297 -1.320 -13.970 1.00 66.88 157 ALA A CA 1
ATOM 1341 C C . ALA A 1 157 ? 13.436 -0.591 -15.316 1.00 66.88 157 ALA A C 1
ATOM 1343 O O . ALA A 1 157 ? 12.571 -0.725 -16.196 1.00 66.88 157 ALA A O 1
ATOM 1344 N N . SER A 1 158 ? 14.541 0.142 -15.515 1.00 59.69 158 SER A N 1
ATOM 1345 C CA . SER A 1 158 ? 14.900 0.645 -16.848 1.00 59.69 158 SER A CA 1
ATOM 1346 C C . SER A 1 158 ? 15.354 -0.526 -17.724 1.00 59.69 158 SER A C 1
ATOM 1348 O O . SER A 1 158 ? 16.079 -1.424 -17.299 1.00 59.69 158 SER A O 1
ATOM 1350 N N . LYS A 1 159 ? 14.877 -0.565 -18.972 1.00 52.84 159 LYS A N 1
ATOM 1351 C CA . LYS A 1 159 ? 15.201 -1.629 -19.927 1.00 52.84 159 LYS A CA 1
ATOM 1352 C C . LYS A 1 159 ? 16.003 -1.012 -21.066 1.00 52.84 159 LYS A C 1
ATOM 1354 O O . LYS A 1 159 ? 15.521 -0.089 -21.714 1.00 52.84 159 LYS A O 1
ATOM 1359 N N . SER A 1 160 ? 17.196 -1.532 -21.349 1.00 45.88 160 SER A N 1
ATOM 1360 C CA . SER A 1 160 ? 17.913 -1.212 -22.587 1.00 45.88 160 SER A CA 1
ATOM 1361 C C . SER A 1 160 ? 17.279 -1.998 -23.738 1.00 45.88 160 SER A C 1
ATOM 1363 O O . SER A 1 160 ? 17.693 -3.118 -24.026 1.00 45.88 160 SER A O 1
ATOM 1365 N N . SER A 1 161 ? 16.229 -1.474 -24.367 1.00 40.69 161 SER A N 1
ATOM 1366 C CA . SER A 1 161 ? 15.694 -2.060 -25.603 1.00 40.69 161 SER A CA 1
ATOM 1367 C C . SER A 1 161 ? 15.532 -1.002 -26.693 1.00 40.69 161 SER A C 1
ATOM 1369 O O . SER A 1 161 ? 15.032 0.093 -26.447 1.00 40.69 161 SER A O 1
ATOM 1371 N N . SER A 1 162 ? 15.968 -1.354 -27.903 1.00 36.66 162 SER A N 1
ATOM 1372 C CA . SER A 1 162 ? 16.020 -0.535 -29.123 1.00 36.66 162 SER A CA 1
ATOM 1373 C C . SER A 1 162 ? 14.661 0.046 -29.555 1.00 36.66 162 SER A C 1
ATOM 1375 O O . SER A 1 162 ? 14.610 1.172 -30.048 1.00 36.66 162 SER A O 1
ATOM 1377 N N . GLY A 1 163 ? 13.542 -0.630 -29.280 1.00 39.59 163 GLY A N 1
ATOM 1378 C CA . GLY A 1 163 ? 12.182 -0.123 -29.530 1.00 39.59 163 GLY A CA 1
ATOM 1379 C C . GLY A 1 163 ? 11.687 0.829 -28.433 1.00 39.59 163 GLY A C 1
ATOM 1380 O O . GLY A 1 163 ? 11.693 0.478 -27.256 1.00 39.59 163 GLY A O 1
ATOM 1381 N N . GLY A 1 164 ? 11.304 2.055 -28.806 1.00 38.03 164 GLY A N 1
ATOM 1382 C CA . GLY A 1 164 ? 10.819 3.099 -27.891 1.00 38.03 164 GLY A CA 1
ATOM 1383 C C . GLY A 1 164 ? 9.453 2.797 -27.303 1.00 38.03 164 GLY A C 1
ATOM 1384 O O . GLY A 1 164 ? 8.534 2.464 -28.039 1.00 38.03 164 GLY A O 1
ATOM 1385 N N . VAL A 1 165 ? 9.330 2.919 -25.982 1.00 40.88 165 VAL A N 1
ATOM 1386 C CA . VAL A 1 165 ? 8.040 2.925 -25.289 1.00 40.88 165 VAL A CA 1
ATOM 1387 C C . VAL A 1 165 ? 8.119 3.967 -24.170 1.00 40.88 165 VAL A C 1
ATOM 1389 O O . VAL A 1 165 ? 9.056 3.932 -23.371 1.00 40.88 165 VAL A O 1
ATOM 1392 N N . GLU A 1 166 ? 7.169 4.904 -24.161 1.00 43.75 166 GLU A N 1
ATOM 1393 C CA . GLU A 1 166 ? 7.053 6.007 -23.188 1.00 43.75 166 GLU A CA 1
ATOM 1394 C C . GLU A 1 166 ? 6.231 5.627 -21.945 1.00 43.75 166 GLU A C 1
ATOM 1396 O O . GLU A 1 166 ? 6.350 6.267 -20.904 1.00 43.75 166 GLU A O 1
ATOM 1401 N N . GLU A 1 167 ? 5.433 4.559 -22.032 1.00 45.31 167 GLU A N 1
ATOM 1402 C CA . GLU A 1 167 ? 4.551 4.099 -20.962 1.00 45.31 167 GLU A CA 1
ATOM 1403 C C . GLU A 1 167 ? 5.028 2.776 -20.350 1.00 45.31 167 GLU A C 1
ATOM 1405 O O . GLU A 1 167 ? 5.321 1.794 -21.045 1.00 45.31 167 GLU A O 1
ATOM 1410 N N . ILE A 1 168 ? 5.045 2.725 -19.018 1.00 50.06 168 ILE A N 1
ATOM 1411 C CA . ILE A 1 168 ? 5.436 1.534 -18.281 1.00 50.06 168 ILE A CA 1
ATOM 1412 C C . ILE A 1 168 ? 4.350 0.453 -18.415 1.00 50.06 168 ILE A C 1
ATOM 1414 O O . ILE A 1 168 ? 3.251 0.562 -17.867 1.00 50.06 168 ILE A O 1
ATOM 1418 N N . LYS A 1 169 ? 4.676 -0.645 -19.108 1.00 50.47 169 LYS A N 1
ATOM 1419 C CA . LYS A 1 169 ? 3.780 -1.805 -19.224 1.00 50.47 169 LYS A CA 1
ATOM 1420 C C . LYS A 1 169 ? 3.872 -2.686 -17.982 1.00 50.47 169 LYS A C 1
ATOM 1422 O O . LYS A 1 169 ? 4.948 -3.185 -17.646 1.00 50.47 169 LYS A O 1
ATOM 1427 N N . VAL A 1 170 ? 2.718 -2.925 -17.361 1.00 50.62 170 VAL A N 1
ATOM 1428 C CA . VAL A 1 170 ? 2.564 -3.860 -16.242 1.00 50.62 170 VAL A CA 1
ATOM 1429 C C . VAL A 1 170 ? 2.571 -5.280 -16.786 1.00 50.62 170 VAL A C 1
ATOM 1431 O O . VAL A 1 170 ? 1.648 -5.672 -17.505 1.00 50.62 170 VAL A O 1
ATOM 1434 N N . ARG A 1 171 ? 3.615 -6.050 -16.481 1.00 51.69 171 ARG A N 1
ATOM 1435 C CA . ARG A 1 171 ? 3.687 -7.467 -16.835 1.00 51.69 171 ARG A CA 1
ATOM 1436 C C . ARG A 1 171 ? 3.640 -8.308 -15.573 1.00 51.69 171 ARG A C 1
ATOM 1438 O O . ARG A 1 171 ? 4.418 -8.096 -14.644 1.00 51.69 171 ARG A O 1
ATOM 1445 N N . ASN A 1 172 ? 2.754 -9.293 -15.594 1.00 51.91 172 ASN A N 1
ATOM 1446 C CA . ASN A 1 172 ? 2.770 -10.357 -14.610 1.00 51.91 172 ASN A CA 1
ATOM 1447 C C . ASN A 1 172 ? 3.952 -11.255 -14.950 1.00 51.91 172 ASN A C 1
ATOM 1449 O O . ASN A 1 172 ? 4.118 -11.662 -16.105 1.00 51.91 172 ASN A O 1
ATOM 1453 N N . LYS A 1 173 ? 4.779 -11.540 -13.956 1.00 52.06 173 LYS A N 1
ATOM 1454 C CA . LYS A 1 173 ? 5.759 -12.602 -14.060 1.00 52.06 173 LYS A CA 1
ATOM 1455 C C . LYS A 1 173 ? 5.688 -13.390 -12.766 1.00 52.06 173 LYS A C 1
ATOM 1457 O O . LYS A 1 173 ? 5.921 -12.834 -11.694 1.00 52.06 173 LYS A O 1
ATOM 1462 N N . GLU A 1 174 ? 5.312 -14.657 -12.885 1.00 48.72 174 GLU A N 1
ATOM 1463 C CA . GLU A 1 174 ? 5.593 -15.640 -11.847 1.00 48.72 174 GLU A CA 1
ATOM 1464 C C . GLU A 1 174 ? 7.110 -15.799 -11.828 1.00 48.72 174 GLU A C 1
ATOM 1466 O O . GLU A 1 174 ? 7.700 -16.575 -12.577 1.00 48.72 174 GLU A O 1
ATOM 1471 N N . ASP A 1 175 ? 7.781 -14.954 -11.058 1.00 46.84 175 ASP A N 1
ATOM 1472 C CA . ASP A 1 175 ? 9.126 -15.273 -10.631 1.00 46.84 175 ASP A CA 1
ATOM 1473 C C . ASP A 1 175 ? 8.976 -15.995 -9.308 1.00 46.84 175 ASP A C 1
ATOM 1475 O O . ASP A 1 175 ? 8.846 -15.371 -8.257 1.00 46.84 175 ASP A O 1
ATOM 1479 N N . ILE A 1 176 ? 8.996 -17.323 -9.384 1.00 44.16 176 ILE A N 1
ATOM 1480 C CA . ILE A 1 176 ? 9.299 -18.148 -8.225 1.00 44.16 176 ILE A CA 1
ATOM 1481 C C . ILE A 1 176 ? 10.756 -17.838 -7.902 1.00 44.16 176 ILE A C 1
ATOM 1483 O O . ILE A 1 176 ? 11.690 -18.379 -8.499 1.00 44.16 176 ILE A O 1
ATOM 1487 N N . PHE A 1 177 ? 10.969 -16.867 -7.025 1.00 44.47 177 PHE A N 1
ATOM 1488 C CA . PHE A 1 177 ? 12.293 -16.637 -6.492 1.00 44.47 177 PHE A CA 1
ATOM 1489 C C . PHE A 1 177 ? 12.645 -17.859 -5.651 1.00 44.47 177 PHE A C 1
ATOM 1491 O O . PHE A 1 177 ? 12.001 -18.116 -4.639 1.00 44.47 177 PHE A O 1
ATOM 1498 N N . TYR A 1 178 ? 13.649 -18.621 -6.089 1.00 36.53 178 TYR A N 1
ATOM 1499 C CA . TYR A 1 178 ? 14.201 -19.751 -5.343 1.00 36.53 178 TYR A CA 1
ATOM 1500 C C . TYR A 1 178 ? 14.866 -19.241 -4.061 1.00 36.53 178 TYR A C 1
ATOM 1502 O O . TYR A 1 178 ? 16.067 -18.989 -3.988 1.00 36.53 178 TYR A O 1
ATOM 1510 N N . ASN A 1 179 ? 14.046 -19.020 -3.051 1.00 41.69 179 ASN A N 1
ATOM 1511 C CA . ASN A 1 179 ? 14.414 -18.831 -1.666 1.00 41.69 179 ASN A CA 1
ATOM 1512 C C . ASN A 1 179 ? 13.287 -19.471 -0.841 1.00 41.69 179 ASN A C 1
ATOM 1514 O O . ASN A 1 179 ? 12.181 -19.628 -1.350 1.00 41.69 179 ASN A O 1
ATOM 1518 N N . ASN A 1 180 ? 13.525 -19.817 0.425 1.00 43.66 180 ASN A N 1
ATOM 1519 C CA . ASN A 1 180 ? 12.546 -20.506 1.294 1.00 43.66 180 ASN A CA 1
ATOM 1520 C C . ASN A 1 180 ? 11.261 -19.688 1.602 1.00 43.66 180 ASN A C 1
ATOM 1522 O O . ASN A 1 180 ? 10.524 -20.009 2.528 1.00 43.66 180 ASN A O 1
ATOM 1526 N N . GLN A 1 181 ? 11.014 -18.600 0.874 1.00 48.88 181 GLN A N 1
ATOM 1527 C CA . GLN A 1 181 ? 9.868 -17.710 0.985 1.00 48.88 181 GLN A CA 1
ATOM 1528 C C . GLN A 1 181 ? 9.105 -17.803 -0.343 1.00 48.88 181 GLN A C 1
ATOM 1530 O O . GLN A 1 181 ? 9.554 -17.264 -1.354 1.00 48.88 181 GLN A O 1
ATOM 1535 N N . ASN A 1 182 ? 7.999 -18.553 -0.350 1.00 46.69 182 ASN A N 1
ATOM 1536 C CA . ASN A 1 182 ? 7.158 -18.826 -1.521 1.00 46.69 182 ASN A CA 1
ATOM 1537 C C . ASN A 1 182 ? 6.443 -17.558 -2.027 1.00 46.69 182 ASN A C 1
ATOM 1539 O O . ASN A 1 182 ? 5.237 -17.410 -1.849 1.00 46.69 182 ASN A O 1
ATOM 1543 N N . PHE A 1 183 ? 7.159 -16.646 -2.683 1.00 48.81 183 PHE A N 1
ATOM 1544 C CA . PHE A 1 183 ? 6.529 -15.516 -3.361 1.00 48.81 183 PHE A CA 1
ATOM 1545 C C . PHE A 1 183 ? 6.027 -15.936 -4.731 1.00 48.81 183 PHE A C 1
ATOM 1547 O O . PHE A 1 183 ? 6.807 -16.342 -5.591 1.00 48.81 183 PHE A O 1
ATOM 1554 N N . LYS A 1 184 ? 4.712 -15.831 -4.929 1.00 46.81 184 LYS A N 1
ATOM 1555 C CA . LYS A 1 184 ? 4.078 -16.262 -6.176 1.00 46.81 184 LYS A CA 1
ATOM 1556 C C . LYS A 1 184 ? 4.028 -15.160 -7.240 1.00 46.81 184 LYS A C 1
ATOM 1558 O O . LYS A 1 184 ? 4.047 -15.481 -8.424 1.00 46.81 184 LYS A O 1
ATOM 1563 N N . TYR A 1 185 ? 4.035 -13.874 -6.862 1.00 50.88 185 TYR A N 1
ATOM 1564 C CA . TYR A 1 185 ? 3.833 -12.785 -7.828 1.00 50.88 185 TYR A CA 1
ATOM 1565 C C . TYR A 1 185 ? 4.710 -11.563 -7.568 1.00 50.88 185 TYR A C 1
ATOM 1567 O O . TYR A 1 185 ? 4.721 -11.002 -6.477 1.00 50.88 185 TYR A O 1
ATOM 1575 N N . LEU A 1 186 ? 5.392 -11.104 -8.620 1.00 56.00 186 LEU A N 1
ATOM 1576 C CA . LEU A 1 186 ? 6.040 -9.799 -8.680 1.00 56.00 186 LEU A CA 1
ATOM 1577 C C . LEU A 1 186 ? 5.402 -8.985 -9.805 1.00 56.00 186 LEU A C 1
ATOM 1579 O O . LEU A 1 186 ? 5.414 -9.390 -10.972 1.00 56.00 186 LEU A O 1
ATOM 1583 N N . CYS A 1 187 ? 4.886 -7.802 -9.475 1.00 57.28 187 CYS A N 1
ATOM 1584 C CA . CYS A 1 187 ? 4.395 -6.886 -10.489 1.00 57.28 187 CYS A CA 1
ATOM 1585 C C . CYS A 1 187 ? 5.592 -6.183 -11.146 1.00 57.28 187 CYS A C 1
ATOM 1587 O O . CYS A 1 187 ? 6.139 -5.219 -10.603 1.00 57.28 187 CYS A O 1
ATOM 1589 N N . ARG A 1 188 ? 6.028 -6.682 -12.312 1.00 54.97 188 ARG A N 1
ATOM 1590 C CA . ARG A 1 188 ? 7.153 -6.103 -13.056 1.00 54.97 188 ARG A CA 1
ATOM 1591 C C . ARG A 1 188 ? 6.671 -5.004 -13.992 1.00 54.97 188 ARG A C 1
ATOM 1593 O O . ARG A 1 188 ? 5.954 -5.239 -14.965 1.00 54.97 188 ARG A O 1
ATOM 1600 N N . TYR A 1 189 ? 7.155 -3.806 -13.729 1.00 56.16 189 TYR A N 1
ATOM 1601 C CA . TYR A 1 189 ? 7.013 -2.625 -14.558 1.00 56.16 189 TYR A CA 1
ATOM 1602 C C . TYR A 1 189 ? 8.290 -2.478 -15.386 1.00 56.16 189 TYR A C 1
ATOM 1604 O O . TYR A 1 189 ? 9.377 -2.234 -14.861 1.00 56.16 189 TYR A O 1
ATOM 1612 N N . CYS A 1 190 ? 8.182 -2.705 -16.696 1.00 50.59 190 CYS A N 1
ATOM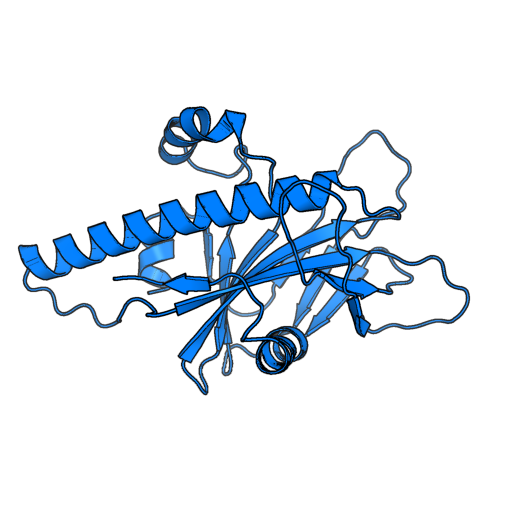 1613 C CA . CYS A 1 190 ? 9.329 -2.681 -17.602 1.00 50.59 190 CYS A CA 1
ATOM 1614 C C . CYS A 1 190 ? 9.166 -1.597 -18.665 1.00 50.59 190 CYS A C 1
ATOM 1616 O O . CYS A 1 190 ? 8.286 -1.707 -19.521 1.00 50.59 190 CYS A O 1
ATOM 1618 N N . GLY A 1 191 ? 10.100 -0.644 -18.668 1.00 49.38 191 GLY A N 1
ATOM 1619 C CA . GLY A 1 191 ? 10.390 0.202 -19.823 1.00 49.38 191 GLY A CA 1
ATOM 1620 C C . GLY A 1 191 ? 10.264 1.695 -19.561 1.00 49.38 191 GLY A C 1
ATOM 1621 O O . GLY A 1 191 ? 9.197 2.261 -19.747 1.00 49.38 191 GLY A O 1
ATOM 1622 N N . LEU A 1 192 ? 11.391 2.329 -19.237 1.00 47.94 192 LEU A N 1
ATOM 1623 C CA . LEU A 1 192 ? 11.630 3.745 -19.502 1.00 47.94 192 LEU A CA 1
ATOM 1624 C C . LEU A 1 192 ? 12.963 3.856 -20.247 1.00 47.94 192 LEU A C 1
ATOM 1626 O O . LEU A 1 192 ? 13.963 3.273 -19.820 1.00 47.94 192 LEU A O 1
ATOM 1630 N N . LYS A 1 193 ? 12.969 4.579 -21.374 1.00 49.91 193 LYS A N 1
ATOM 1631 C CA . LYS A 1 193 ? 14.191 4.948 -22.118 1.00 49.91 193 LYS A CA 1
ATOM 1632 C C . LYS A 1 193 ? 14.959 6.103 -21.461 1.00 49.91 193 LYS A C 1
ATOM 1634 O O . LYS A 1 193 ? 16.078 6.394 -21.871 1.00 49.91 193 LYS A O 1
ATOM 1639 N N . SER A 1 194 ? 14.365 6.758 -20.464 1.00 54.88 194 SER A N 1
ATOM 1640 C CA . SER A 1 194 ? 14.944 7.899 -19.758 1.00 54.88 194 SER A CA 1
ATOM 1641 C C . SER A 1 194 ? 15.045 7.621 -18.256 1.00 54.88 194 SER A C 1
ATOM 1643 O O . SER A 1 194 ? 14.390 6.722 -17.732 1.00 54.88 194 SER A O 1
ATOM 1645 N N . GLN A 1 195 ? 15.845 8.418 -17.548 1.00 58.59 195 GLN A N 1
ATOM 1646 C CA . GLN A 1 195 ? 15.943 8.377 -16.084 1.00 58.59 195 GLN A CA 1
ATOM 1647 C C . GLN A 1 195 ? 14.653 8.861 -15.383 1.00 58.59 195 GLN A C 1
ATOM 1649 O O . GLN A 1 195 ? 14.586 8.864 -14.154 1.00 58.59 195 GLN A O 1
ATOM 1654 N N . LYS A 1 196 ? 13.645 9.292 -16.155 1.00 63.75 196 LYS A N 1
ATOM 1655 C CA . LYS A 1 196 ? 12.329 9.749 -15.707 1.00 63.75 196 LYS A CA 1
ATOM 1656 C C . LYS A 1 196 ? 11.209 8.923 -16.349 1.00 63.75 196 LYS A C 1
ATOM 1658 O O . LYS A 1 196 ? 11.344 8.468 -17.487 1.00 63.75 196 LYS A O 1
ATOM 1663 N N . GLY A 1 197 ? 10.078 8.787 -15.664 1.00 69.88 197 GLY A N 1
ATOM 1664 C CA . GLY A 1 197 ? 8.849 8.297 -16.294 1.00 69.88 197 GLY A CA 1
ATOM 1665 C C . GLY A 1 197 ? 7.649 8.246 -15.369 1.00 69.88 197 GLY A C 1
ATOM 1666 O O . GLY A 1 197 ? 7.712 8.810 -14.282 1.00 69.88 197 GLY A O 1
ATOM 1667 N N . SER A 1 198 ? 6.559 7.613 -15.808 1.00 74.12 198 SER A N 1
ATOM 1668 C CA . SER A 1 198 ? 5.286 7.621 -15.084 1.00 74.12 198 SER A CA 1
ATOM 1669 C C . SER A 1 198 ? 4.638 6.241 -14.940 1.00 74.12 198 SER A C 1
ATOM 1671 O O . SER A 1 198 ? 4.670 5.420 -15.857 1.00 74.12 198 SER A O 1
ATOM 1673 N N . ILE A 1 199 ? 4.019 5.999 -13.781 1.00 78.50 199 ILE A N 1
ATOM 1674 C CA . ILE A 1 199 ? 3.111 4.869 -13.529 1.00 78.50 199 ILE A CA 1
ATOM 1675 C C . ILE A 1 199 ? 1.694 5.383 -13.287 1.00 78.50 199 ILE A C 1
ATOM 1677 O O . ILE A 1 199 ? 1.519 6.468 -12.744 1.00 78.50 199 ILE A O 1
ATOM 1681 N N . ILE A 1 200 ? 0.684 4.597 -13.664 1.00 83.94 200 ILE A N 1
ATOM 1682 C CA . ILE A 1 200 ? -0.731 4.923 -13.437 1.00 83.94 200 ILE A CA 1
ATOM 1683 C C . ILE A 1 200 ? -1.269 4.014 -12.334 1.00 83.94 200 ILE A C 1
ATOM 1685 O O . ILE A 1 200 ? -1.368 2.801 -12.533 1.00 83.94 200 ILE A O 1
ATOM 1689 N N . LEU A 1 201 ? -1.655 4.600 -11.198 1.00 87.12 201 LEU A N 1
ATOM 1690 C CA . LEU A 1 201 ? -2.113 3.872 -10.011 1.00 87.12 201 LEU A CA 1
ATOM 1691 C C . LEU A 1 201 ? -3.330 2.981 -10.301 1.00 87.12 201 LEU A C 1
ATOM 1693 O O . LEU A 1 201 ? -3.390 1.834 -9.860 1.00 87.12 201 LEU A O 1
ATOM 1697 N N . GLU A 1 202 ? -4.257 3.465 -11.130 1.00 88.31 202 GLU A N 1
ATOM 1698 C CA . GLU A 1 202 ? -5.444 2.711 -11.545 1.00 88.31 202 GLU A CA 1
ATOM 1699 C C . GLU A 1 202 ? -5.092 1.375 -12.214 1.00 88.31 202 GLU A C 1
ATOM 1701 O O . GLU A 1 202 ? -5.709 0.349 -11.917 1.00 88.31 202 GLU A O 1
ATOM 1706 N N . LYS A 1 203 ? -4.044 1.348 -13.050 1.00 83.31 203 LYS A N 1
ATOM 1707 C CA . LYS A 1 203 ? -3.565 0.106 -13.674 1.00 83.31 203 LYS A CA 1
ATOM 1708 C C . LYS A 1 203 ? -3.012 -0.867 -12.630 1.00 83.31 203 LYS A C 1
ATOM 1710 O O . LYS A 1 203 ? -3.247 -2.067 -12.758 1.00 83.31 203 LYS A O 1
ATOM 1715 N N . MET A 1 204 ? -2.334 -0.368 -11.593 1.00 83.12 204 MET A N 1
ATOM 1716 C CA . MET A 1 204 ? -1.791 -1.196 -10.506 1.00 83.12 204 MET A CA 1
ATOM 1717 C C . MET A 1 204 ? -2.914 -1.828 -9.675 1.00 83.12 204 MET A C 1
ATOM 1719 O O . MET A 1 204 ? -2.939 -3.042 -9.483 1.00 83.12 204 MET A O 1
ATOM 1723 N N . CYS A 1 205 ? -3.891 -1.026 -9.244 1.00 86.75 205 CYS A N 1
ATOM 1724 C CA . CYS A 1 205 ? -5.017 -1.497 -8.433 1.00 86.75 205 CYS A CA 1
ATOM 1725 C C . CYS A 1 205 ? -5.946 -2.451 -9.199 1.00 86.75 205 CYS A C 1
ATOM 1727 O O . CYS A 1 205 ? -6.497 -3.382 -8.618 1.00 86.75 205 CYS A O 1
ATOM 1729 N N . ASN A 1 206 ? -6.172 -2.235 -10.499 1.00 84.06 206 ASN A N 1
ATOM 1730 C CA . ASN A 1 206 ? -7.038 -3.121 -11.287 1.00 84.06 206 ASN A CA 1
ATOM 1731 C C . ASN A 1 206 ? -6.399 -4.492 -11.527 1.00 84.06 206 ASN A C 1
ATOM 1733 O O . ASN A 1 206 ? -7.113 -5.483 -11.660 1.00 84.06 206 ASN A O 1
ATOM 1737 N N . LYS A 1 207 ? -5.066 -4.562 -11.538 1.00 77.00 207 LYS A N 1
ATOM 1738 C CA . LYS A 1 207 ? -4.333 -5.822 -11.644 1.00 77.00 207 LYS A CA 1
ATOM 1739 C C . LYS A 1 207 ? -4.539 -6.712 -10.419 1.00 77.00 207 LYS A C 1
ATOM 1741 O O . LYS A 1 207 ? -4.749 -7.903 -10.605 1.00 77.00 207 LYS A O 1
ATOM 1746 N N . VAL A 1 208 ? -4.610 -6.133 -9.218 1.00 76.94 208 VAL A N 1
ATOM 1747 C CA . VAL A 1 208 ? -4.896 -6.871 -7.972 1.00 76.94 208 VAL A CA 1
ATOM 1748 C C . VAL A 1 208 ? -6.178 -7.689 -8.057 1.00 76.94 208 VAL A C 1
ATOM 1750 O O . VAL A 1 208 ? -6.171 -8.851 -7.680 1.00 76.94 208 VAL A O 1
ATOM 1753 N N . ASN A 1 209 ? -7.240 -7.146 -8.659 1.00 80.00 209 ASN A N 1
ATOM 1754 C CA . ASN A 1 209 ? -8.496 -7.883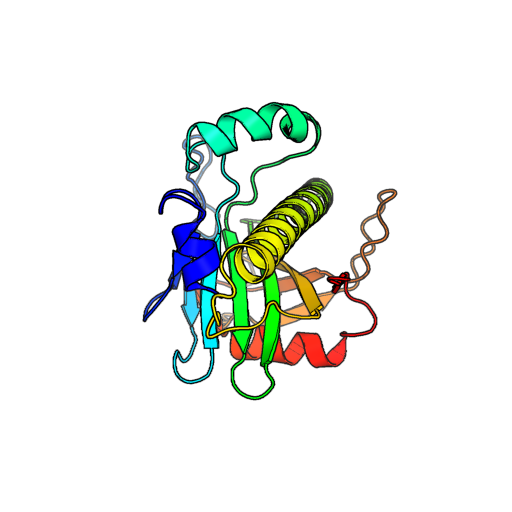 -8.832 1.00 80.00 209 ASN A CA 1
ATOM 1755 C C . ASN A 1 209 ? -8.327 -9.190 -9.636 1.00 80.00 209 ASN A C 1
ATOM 1757 O O . ASN A 1 209 ? -9.150 -10.087 -9.519 1.00 80.00 209 ASN A O 1
ATOM 1761 N N . THR A 1 210 ? -7.298 -9.302 -10.483 1.00 74.06 210 THR A N 1
ATOM 1762 C CA . THR A 1 210 ? -7.037 -10.511 -11.284 1.00 74.06 210 THR A CA 1
ATOM 1763 C C . THR A 1 210 ? -6.363 -11.623 -10.480 1.00 74.06 210 THR A C 1
ATOM 1765 O O . THR A 1 210 ? -6.483 -12.785 -10.844 1.00 74.06 210 THR A O 1
ATOM 1768 N N . PHE A 1 211 ? -5.627 -11.281 -9.424 1.00 70.56 211 PHE A N 1
ATOM 1769 C CA . PHE A 1 211 ? -4.778 -12.221 -8.683 1.00 70.56 211 PHE A CA 1
ATOM 1770 C C . PHE A 1 211 ? -5.007 -12.163 -7.172 1.00 70.56 211 PHE A C 1
ATOM 1772 O O . PHE A 1 211 ? -4.173 -12.626 -6.399 1.00 70.56 211 PHE A O 1
ATOM 1779 N N . GLU A 1 212 ? -6.139 -11.597 -6.763 1.00 76.56 212 GLU A N 1
ATOM 1780 C CA . GLU A 1 212 ? -6.492 -11.331 -5.373 1.00 76.56 212 GLU A CA 1
ATOM 1781 C C . GLU A 1 212 ? -6.294 -12.560 -4.483 1.00 76.56 212 GLU A C 1
ATOM 1783 O O . GLU A 1 212 ? -5.583 -12.478 -3.492 1.00 76.56 212 GLU A O 1
ATOM 1788 N N . SER A 1 213 ? -6.790 -13.721 -4.925 1.00 71.62 213 SER A N 1
ATOM 1789 C CA . SER A 1 213 ? -6.733 -15.011 -4.220 1.00 71.62 213 SER A CA 1
ATOM 1790 C C . SER A 1 213 ? -5.327 -15.562 -3.960 1.00 71.62 213 SER A C 1
ATOM 1792 O O . SER A 1 213 ? -5.172 -16.701 -3.526 1.00 71.62 213 SER A O 1
ATOM 1794 N N . SER A 1 214 ? -4.292 -14.833 -4.354 1.00 65.25 214 SER A N 1
ATOM 1795 C CA . SER A 1 214 ? -2.922 -15.320 -4.401 1.00 65.25 214 SER A CA 1
ATOM 1796 C C . SER A 1 214 ? -1.903 -14.317 -3.861 1.00 65.25 214 SER A C 1
ATOM 1798 O O . SER A 1 214 ? -0.697 -14.564 -3.942 1.00 65.25 214 SER A O 1
ATOM 1800 N N . LEU A 1 215 ? -2.395 -13.198 -3.323 1.00 71.56 215 LEU A N 1
ATOM 1801 C CA . LEU A 1 215 ? -1.601 -12.192 -2.635 1.00 71.56 215 LEU A CA 1
ATOM 1802 C C . LEU A 1 215 ? -1.516 -12.485 -1.148 1.00 71.56 215 LEU A C 1
ATOM 1804 O O . LEU A 1 215 ? -2.392 -13.128 -0.581 1.00 71.56 215 LEU A O 1
ATOM 1808 N N . ASP A 1 216 ? -0.472 -11.940 -0.535 1.00 72.75 216 ASP A N 1
ATOM 1809 C CA . ASP A 1 216 ? -0.383 -11.862 0.914 1.00 72.75 216 ASP A CA 1
ATOM 1810 C C . ASP A 1 216 ? -1.316 -10.753 1.420 1.00 72.75 216 ASP A C 1
ATOM 1812 O O . ASP A 1 216 ? -1.363 -9.639 0.878 1.00 72.75 216 ASP A O 1
ATOM 1816 N N . GLU A 1 217 ? -2.042 -11.043 2.493 1.00 78.62 217 GLU A N 1
ATOM 1817 C CA . GLU A 1 217 ? -3.113 -10.200 3.020 1.00 78.62 217 GLU A CA 1
ATOM 1818 C C . GLU A 1 217 ? -2.808 -9.853 4.480 1.00 78.62 217 GLU A C 1
ATOM 1820 O O . GLU A 1 217 ? -2.348 -10.704 5.239 1.00 78.62 217 GLU A O 1
ATOM 1825 N N . ILE A 1 218 ? -3.016 -8.589 4.860 1.00 78.62 218 ILE A N 1
ATOM 1826 C CA . ILE A 1 218 ? -3.099 -8.211 6.275 1.00 78.62 218 ILE A CA 1
ATOM 1827 C C . ILE A 1 218 ? -4.578 -8.189 6.631 1.00 78.62 218 ILE A C 1
ATOM 1829 O O . ILE A 1 218 ? -5.336 -7.414 6.039 1.00 78.62 218 ILE A O 1
ATOM 1833 N N . GLU A 1 219 ? -4.959 -9.032 7.581 1.00 77.56 219 GLU A N 1
ATOM 1834 C CA . GLU A 1 219 ? -6.297 -9.093 8.154 1.00 77.56 219 GLU A CA 1
ATOM 1835 C C . GLU A 1 219 ? -6.240 -8.597 9.596 1.00 77.56 219 GLU A C 1
ATOM 1837 O O . GLU A 1 219 ? -5.311 -8.920 10.335 1.00 77.56 219 GLU A O 1
ATOM 1842 N N . PHE A 1 220 ? -7.234 -7.809 9.989 1.00 69.75 220 PHE A N 1
ATOM 1843 C CA . PHE A 1 220 ? -7.381 -7.347 11.366 1.00 69.75 220 PHE A CA 1
ATOM 1844 C C . PHE A 1 220 ? -8.533 -8.116 12.013 1.00 69.75 220 PHE A C 1
ATOM 1846 O O . PHE A 1 220 ? -9.587 -8.271 11.392 1.00 69.75 220 PHE A O 1
ATOM 1853 N N . PHE A 1 221 ? -8.294 -8.624 13.225 1.00 57.19 221 PHE A N 1
ATOM 1854 C CA . PHE A 1 221 ? -9.250 -9.408 14.014 1.00 57.19 221 PHE A CA 1
ATOM 1855 C C . PHE A 1 221 ? -10.506 -8.619 14.391 1.00 57.19 221 PHE A C 1
ATOM 1857 O O . PHE A 1 221 ? -10.363 -7.438 14.795 1.00 57.19 221 PHE A O 1
#

Foldseek 3Di:
DLVLLPVVFDVLFKDWDDAWDKAADDDPPPDDDQWQGIATEDEDNVFKTKMKGWPDLVSGDPVVVVVCVVLVVQADTQRTWIWMAGPVPRATEIEREDTEREDDDLVLVSNLVSVVVVVLVVLQVSQVVVVVCCVVVVDPDPDDDDQKYFYAYEYEYADPDPDDDQAFDFDWDQPCSPDPDRDGTHGYTYHDPDSYHYDYVVVVVVVCVVQVVRTDMRGDD

Sequence (221 aa):
MFDFINNNFDNSFSEIIKEELYLEEKKNTRTKNTGLHKVKVLFNPDKYQVLKLTLDINNVDENLKRLLPFLKKEISSVDNVLFVKRLKDDKYFLFHIELKSKTIDNKLVKKYYSSAKLLHFIFEMLYLNYRDEKEKEKRILDFDFPKKIYNVPVLIASKSSSGGVEEIKVRNKEDIFYNNQNFKYLCRYCGLKSQKGSIILEKMCNKVNTFESSLDEIEFF

Secondary structure (DSSP, 8-state):
-HHHHHHHS-TTTEEEESS-EEEEPPP-TTS-S-S--EEEEE--TTTEEEEEE---TTTS-HHHHHHHHHHTTTPPP--EEEEEEETTTTEEEEEEEEEESS---THHHHHHHHHHHHHHHHHHHHHHHHHHHHHHH----S----SEEEEEEEEEE----SS---S-EEEEE----SSSS----EEEEE--SSSEEEEEHHHHHHHHHHHGGGSEEEE--

pLDDT: mean 71.25, std 15.85, range [36.53, 95.31]

Radius of gyration: 17.73 Å; chains: 1; bounding box: 47×37×56 Å